Protein AF-C6C1U3-F1 (afdb_monomer_lite)

Radius of gyration: 18.79 Å; chains: 1; bounding box: 61×48×45 Å

Organism: Maridesulfovibrio salexigens (strain ATCC 14822 / DSM 2638 / NCIMB 8403 / VKM B-1763) (NCBI:txid526222)

pLDDT: mean 78.39, std 20.79, range [24.61, 97.31]

Foldseek 3Di:
DDDPDPPDDVVVVVVVVVLLVVLDDLCVLVVVVVVLVDDDDDDDDDDQDDLVVLDDVLLCVLCVVQPNVLNVLLSQLSCLLSDPDQCSLVSNLLSLLVSVVSCLVRLADWVVLQVVCVVVVNPDPQAWDDDPNDITGDSLSSQLVLCPVVPDVVCVVSSVSLSVLVVVLSVVSVCSVVDPPPRDSVSSSVSSNSSVSSSSVCVSSVD

Secondary structure (DSSP, 8-state):
---------HHHHHHHHHHHHTT--HHHHHHHHHHHHS------------GGGT--HHHHHHHHHH-THHHHHHHHHHHHHHS--TTHHHHHHHHHHHHHHHHHHHSS-HHHHHHHHHHTT---TTTEEEETTEEEE-HHHHHHHHGGGG--TTTHHHHHHHHHHHHHHHHHHHGGGTS-----HHHHHHHHHHHHHHHHHGGGGG-

Structure (mmCIF, N/CA/C/O backbone):
data_AF-C6C1U3-F1
#
_entry.id   AF-C6C1U3-F1
#
loop_
_atom_site.group_PDB
_atom_site.id
_atom_site.type_symbol
_atom_site.label_atom_id
_atom_site.label_alt_id
_atom_site.label_comp_id
_atom_site.label_asym_id
_atom_site.label_entity_id
_atom_site.label_seq_id
_atom_site.pdbx_PDB_ins_code
_atom_site.Cartn_x
_atom_site.Cartn_y
_atom_site.Cartn_z
_atom_site.occupancy
_atom_site.B_iso_or_equiv
_atom_site.auth_seq_id
_atom_site.auth_comp_id
_atom_site.auth_asym_id
_atom_site.auth_atom_id
_atom_site.pdbx_PDB_model_num
ATOM 1 N N . MET A 1 1 ? -33.588 -19.380 22.166 1.00 26.25 1 MET A N 1
ATOM 2 C CA . MET A 1 1 ? -32.851 -20.631 21.888 1.00 26.25 1 MET A CA 1
ATOM 3 C C . MET A 1 1 ? -32.090 -20.491 20.572 1.00 26.25 1 MET A C 1
ATOM 5 O O . MET A 1 1 ? -32.663 -20.007 19.609 1.00 26.25 1 MET A O 1
ATOM 9 N N . CYS A 1 2 ? -30.815 -20.895 20.593 1.00 25.39 2 CYS A N 1
ATOM 10 C CA . CYS A 1 2 ? -29.880 -21.131 19.480 1.00 25.39 2 CYS A CA 1
ATOM 11 C C . CYS A 1 2 ? -29.394 -19.942 18.626 1.00 25.39 2 CYS A C 1
ATOM 13 O O . CYS A 1 2 ? -29.831 -19.716 17.500 1.00 25.39 2 CYS A O 1
ATOM 15 N N . ALA A 1 3 ? -28.343 -19.287 19.132 1.00 24.91 3 ALA A N 1
ATOM 16 C CA . ALA A 1 3 ? -27.347 -18.609 18.312 1.00 24.91 3 ALA A CA 1
ATOM 17 C C . ALA A 1 3 ? -26.611 -19.641 17.435 1.00 24.91 3 ALA A C 1
ATOM 19 O O . ALA A 1 3 ? -25.961 -20.553 17.948 1.00 24.91 3 ALA A O 1
ATOM 20 N N . LYS A 1 4 ? -26.704 -19.505 16.107 1.00 26.12 4 LYS A N 1
ATOM 21 C CA . LYS A 1 4 ? -25.844 -20.235 15.168 1.00 26.12 4 LYS A CA 1
ATOM 22 C C . LYS A 1 4 ? -24.425 -19.676 15.277 1.00 26.12 4 LYS A C 1
ATOM 24 O O . LYS A 1 4 ? -24.110 -18.629 14.719 1.00 26.12 4 LYS A O 1
ATOM 29 N N . MET A 1 5 ? -23.579 -20.387 16.017 1.00 24.61 5 MET A N 1
ATOM 30 C CA . MET A 1 5 ? -22.127 -20.255 15.964 1.00 24.61 5 MET A CA 1
ATOM 31 C C . MET A 1 5 ? -21.685 -20.535 14.524 1.00 24.61 5 MET A C 1
ATOM 33 O O . MET A 1 5 ? -21.744 -21.671 14.061 1.00 24.61 5 MET A O 1
ATOM 37 N N . ILE A 1 6 ? -21.281 -19.493 13.796 1.00 30.70 6 ILE A N 1
ATOM 38 C CA . ILE A 1 6 ? -20.593 -19.649 12.514 1.00 30.70 6 ILE A CA 1
ATOM 39 C C . ILE A 1 6 ? -19.212 -20.214 12.848 1.00 30.70 6 ILE A C 1
ATOM 41 O O . ILE A 1 6 ? -18.295 -19.490 13.240 1.00 30.70 6 ILE A O 1
ATOM 45 N N . THR A 1 7 ? -19.079 -21.533 12.762 1.00 28.84 7 THR A N 1
ATOM 46 C CA . THR A 1 7 ? -17.791 -22.216 12.814 1.00 28.84 7 THR A CA 1
ATOM 47 C C . THR A 1 7 ? -16.985 -21.791 11.594 1.00 28.84 7 THR A C 1
ATOM 49 O O . THR A 1 7 ? -17.290 -22.181 10.469 1.00 28.84 7 THR A O 1
ATOM 52 N N . PHE A 1 8 ? -15.971 -20.955 11.816 1.00 33.88 8 PHE A N 1
ATOM 53 C CA . PHE A 1 8 ? -14.947 -20.658 10.819 1.00 33.88 8 PHE A CA 1
ATOM 54 C C . PHE A 1 8 ? -14.260 -21.967 10.407 1.00 33.88 8 PHE A C 1
ATOM 56 O O . PHE A 1 8 ? -13.597 -22.600 11.229 1.00 33.88 8 PHE A O 1
ATOM 63 N N . ASP A 1 9 ? -14.444 -22.343 9.142 1.00 42.06 9 ASP A N 1
ATOM 64 C CA . ASP A 1 9 ? -13.846 -23.497 8.469 1.00 42.06 9 ASP A CA 1
ATOM 65 C C . ASP A 1 9 ? -12.324 -23.563 8.716 1.00 42.06 9 ASP A C 1
ATOM 67 O O . ASP A 1 9 ? -11.597 -22.575 8.542 1.00 42.06 9 ASP A O 1
ATOM 71 N N . SER A 1 10 ? -11.830 -24.731 9.145 1.00 41.00 10 SER A N 1
ATOM 72 C CA . SER A 1 10 ? -10.408 -24.958 9.428 1.00 41.00 10 SER A CA 1
ATOM 73 C C . SER A 1 10 ? -9.537 -24.743 8.182 1.00 41.00 10 SER A C 1
ATOM 75 O O . SER A 1 10 ? -8.397 -24.295 8.308 1.00 41.00 10 SER A O 1
ATOM 77 N N . SER A 1 11 ? -10.103 -24.922 6.982 1.00 36.03 11 SER A N 1
ATOM 78 C CA . SER A 1 11 ? -9.454 -24.649 5.695 1.00 36.03 11 SER A CA 1
ATOM 79 C C . SER A 1 11 ? -9.116 -23.166 5.508 1.00 36.03 11 SER A C 1
ATOM 81 O O . SER A 1 11 ? -8.027 -22.819 5.043 1.00 36.03 11 SER A O 1
ATOM 83 N N . ALA A 1 12 ? -10.003 -22.259 5.933 1.00 40.44 12 ALA A N 1
ATOM 84 C CA . ALA A 1 12 ? -9.758 -20.819 5.870 1.00 40.44 12 ALA A CA 1
ATOM 85 C C . ALA A 1 12 ? -8.655 -20.393 6.850 1.00 40.44 12 ALA A C 1
ATOM 87 O O . ALA A 1 12 ? -7.804 -19.572 6.504 1.00 40.44 12 ALA A O 1
ATOM 88 N N . ARG A 1 13 ? -8.616 -20.997 8.047 1.00 38.59 13 ARG A N 1
ATOM 89 C CA . ARG A 1 13 ? -7.553 -20.757 9.038 1.00 38.59 13 ARG A CA 1
ATOM 90 C C . ARG A 1 13 ? -6.195 -21.275 8.569 1.00 38.59 13 ARG A C 1
ATOM 92 O O . ARG A 1 13 ? -5.204 -20.578 8.760 1.00 38.59 13 ARG A O 1
ATOM 99 N N . GLU A 1 14 ? -6.131 -22.440 7.931 1.00 43.91 14 GLU A N 1
ATOM 100 C CA . GLU A 1 14 ? -4.872 -22.980 7.399 1.00 43.91 14 GLU A CA 1
ATOM 101 C C . GLU A 1 14 ? -4.365 -22.191 6.182 1.00 43.91 14 GLU A C 1
ATOM 103 O O . GLU A 1 14 ? -3.174 -21.889 6.107 1.00 43.91 14 GLU A O 1
ATOM 108 N N . LYS A 1 15 ? -5.250 -21.721 5.291 1.00 45.41 15 LYS A N 1
ATOM 109 C CA . LYS A 1 15 ? -4.877 -20.794 4.200 1.00 45.41 15 LYS A CA 1
ATOM 110 C C . LYS A 1 15 ? -4.363 -19.452 4.729 1.00 45.41 15 LYS A C 1
ATOM 112 O O . LYS A 1 15 ? -3.407 -18.896 4.187 1.00 45.41 15 LYS A O 1
ATOM 117 N N . LEU A 1 16 ? -4.962 -18.953 5.812 1.00 42.41 16 LEU A N 1
ATOM 118 C CA . LEU A 1 16 ? -4.515 -17.748 6.508 1.00 42.41 16 LEU A CA 1
ATOM 119 C C . LEU A 1 16 ? -3.136 -17.965 7.148 1.00 42.41 16 LEU A C 1
ATOM 121 O O . LEU A 1 16 ? -2.244 -17.148 6.945 1.00 42.41 16 LEU A O 1
ATOM 125 N N . LYS A 1 17 ? -2.919 -19.092 7.839 1.00 41.78 17 LYS A N 1
ATOM 126 C CA . LYS A 1 17 ? -1.618 -19.467 8.422 1.00 41.78 17 LYS A CA 1
ATOM 127 C C . LYS A 1 17 ? -0.529 -19.665 7.367 1.00 41.78 17 LYS A C 1
ATOM 129 O O . LYS A 1 17 ? 0.596 -19.225 7.587 1.00 41.78 17 LYS A O 1
ATOM 134 N N . ALA A 1 18 ? -0.846 -20.283 6.229 1.00 47.50 18 ALA A N 1
ATOM 135 C CA . ALA A 1 18 ? 0.081 -20.443 5.110 1.00 47.50 18 ALA A CA 1
ATOM 136 C C . ALA A 1 18 ? 0.464 -19.081 4.507 1.00 47.50 18 ALA A C 1
ATOM 138 O O . ALA A 1 18 ? 1.646 -18.790 4.354 1.00 47.50 18 ALA A O 1
ATOM 139 N N . GLY A 1 19 ? -0.515 -18.196 4.284 1.00 44.56 19 GLY A N 1
ATOM 140 C CA . GLY A 1 19 ? -0.259 -16.825 3.830 1.00 44.56 19 GLY A CA 1
ATOM 141 C C . GLY A 1 19 ? 0.503 -15.963 4.844 1.00 44.56 19 GLY A C 1
ATOM 142 O O . GLY A 1 19 ? 1.235 -15.063 4.447 1.00 44.56 19 GLY A O 1
ATOM 143 N N . VAL A 1 20 ? 0.357 -16.239 6.145 1.00 41.28 20 VAL A N 1
ATOM 144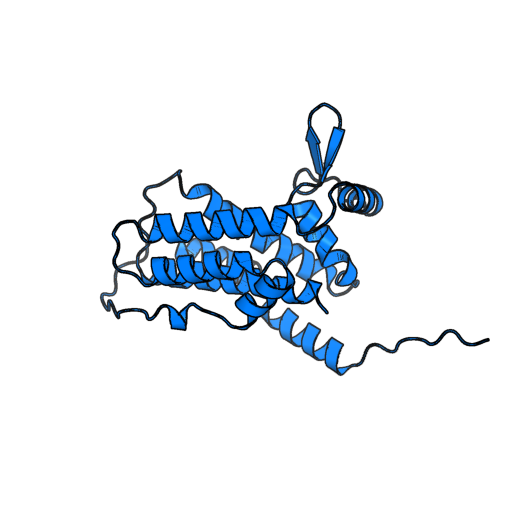 C CA . VAL A 1 20 ? 1.103 -15.590 7.239 1.00 41.28 20 VAL A CA 1
ATOM 145 C C . VAL A 1 20 ? 2.545 -16.092 7.322 1.00 41.28 20 VAL A C 1
ATOM 147 O O . VAL A 1 20 ? 3.428 -15.315 7.676 1.00 41.28 20 VAL A O 1
ATOM 150 N N . ARG A 1 21 ? 2.812 -17.353 6.960 1.00 41.22 21 ARG A N 1
ATOM 151 C CA . ARG A 1 21 ? 4.168 -17.923 6.944 1.00 41.22 21 ARG A CA 1
ATOM 152 C C . ARG A 1 21 ? 5.078 -17.209 5.929 1.00 41.22 21 ARG A C 1
ATOM 154 O O . ARG A 1 21 ? 6.246 -16.991 6.231 1.00 41.22 21 ARG A O 1
ATOM 161 N N . ASP A 1 22 ? 4.513 -16.724 4.822 1.00 48.66 22 ASP A N 1
ATOM 162 C CA . ASP A 1 22 ? 5.201 -15.876 3.829 1.00 48.66 22 ASP A CA 1
ATOM 163 C C . ASP A 1 22 ? 5.430 -14.422 4.289 1.00 48.66 22 ASP A C 1
ATOM 165 O O . ASP A 1 22 ? 6.277 -13.714 3.747 1.00 48.66 22 ASP A O 1
ATOM 169 N N . LEU A 1 23 ? 4.698 -13.952 5.305 1.00 45.12 23 LEU A N 1
ATOM 170 C CA . LEU A 1 23 ? 4.742 -12.564 5.794 1.00 45.12 23 LEU A CA 1
ATOM 171 C C . LEU A 1 23 ? 5.818 -12.317 6.869 1.00 45.12 23 LEU A C 1
ATOM 173 O O . LEU A 1 23 ? 5.927 -11.205 7.395 1.00 45.12 23 LEU A O 1
ATOM 177 N N . ILE A 1 24 ? 6.625 -13.324 7.214 1.00 43.34 24 ILE A N 1
ATOM 178 C CA . ILE A 1 24 ? 7.566 -13.255 8.336 1.00 43.34 24 ILE A CA 1
ATOM 179 C C . ILE A 1 24 ? 9.014 -13.310 7.839 1.00 43.34 24 ILE A C 1
ATOM 181 O O . ILE A 1 24 ? 9.588 -14.369 7.617 1.00 43.34 24 ILE A O 1
ATOM 185 N N . THR A 1 25 ? 9.654 -12.142 7.761 1.00 45.78 25 THR A N 1
ATOM 186 C CA . THR A 1 25 ? 10.826 -11.829 8.605 1.00 45.78 25 THR A CA 1
ATOM 187 C C . THR A 1 25 ? 11.179 -10.344 8.476 1.00 45.78 25 THR A C 1
ATOM 189 O O . THR A 1 25 ? 11.594 -9.863 7.423 1.00 45.78 25 THR A O 1
ATOM 192 N N . LYS A 1 26 ? 10.999 -9.615 9.586 1.00 40.50 26 LYS A N 1
ATOM 193 C CA . LYS A 1 26 ? 11.323 -8.186 9.758 1.00 40.50 26 LYS A CA 1
ATOM 194 C C . LYS A 1 26 ? 12.740 -7.840 9.296 1.00 40.50 26 LYS A C 1
ATOM 196 O O . LYS A 1 26 ? 12.924 -6.807 8.659 1.00 40.50 26 LYS A O 1
ATOM 201 N N . ASP A 1 27 ? 13.691 -8.724 9.586 1.00 45.25 27 ASP A N 1
ATOM 202 C CA . ASP A 1 27 ? 15.102 -8.485 9.302 1.00 45.25 27 ASP A CA 1
ATOM 203 C C . ASP A 1 27 ? 15.399 -8.722 7.828 1.00 45.25 27 ASP A C 1
ATOM 205 O O . ASP A 1 27 ? 15.871 -7.817 7.160 1.00 45.25 27 ASP A O 1
ATOM 209 N N . ARG A 1 28 ? 14.957 -9.843 7.245 1.00 50.53 28 ARG A N 1
ATOM 210 C CA . ARG A 1 28 ? 15.201 -10.149 5.826 1.00 50.53 28 ARG A CA 1
ATOM 211 C C . ARG A 1 28 ? 14.643 -9.111 4.863 1.00 50.53 28 ARG A C 1
ATOM 213 O O . ARG A 1 28 ? 15.262 -8.872 3.835 1.00 50.53 28 ARG A O 1
ATOM 220 N N . LEU A 1 29 ? 13.503 -8.491 5.167 1.00 51.06 29 LEU A N 1
ATOM 221 C CA . LEU A 1 29 ? 12.896 -7.517 4.261 1.00 51.06 29 LEU A CA 1
ATOM 222 C C . LEU A 1 29 ? 13.501 -6.116 4.401 1.00 51.06 29 LEU A C 1
ATOM 224 O O . LEU A 1 29 ? 13.689 -5.436 3.396 1.00 51.06 29 LEU A O 1
ATOM 228 N N . ALA A 1 30 ? 13.834 -5.685 5.620 1.00 46.69 30 ALA A N 1
ATOM 229 C CA . ALA A 1 30 ? 14.567 -4.440 5.834 1.00 46.69 30 ALA A CA 1
ATOM 230 C C . ALA A 1 30 ? 16.001 -4.545 5.284 1.00 46.69 30 ALA A C 1
ATOM 232 O O . ALA A 1 30 ? 16.454 -3.608 4.625 1.00 46.69 30 ALA A O 1
ATOM 233 N N . GLU A 1 31 ? 16.663 -5.697 5.462 1.00 48.84 31 GLU A N 1
ATOM 234 C CA . GLU A 1 31 ? 17.929 -6.045 4.804 1.00 48.84 31 GLU A CA 1
ATOM 235 C C . GLU A 1 31 ? 17.756 -6.113 3.288 1.00 48.84 31 GLU A C 1
ATOM 237 O O . GLU A 1 31 ? 18.586 -5.571 2.578 1.00 48.84 31 GLU A O 1
ATOM 242 N N . ALA A 1 32 ? 16.681 -6.711 2.760 1.00 54.81 32 ALA A N 1
ATOM 243 C CA . ALA A 1 32 ? 16.439 -6.778 1.318 1.00 54.81 32 ALA A CA 1
ATOM 244 C C . ALA A 1 32 ? 16.199 -5.389 0.725 1.00 54.81 32 ALA A C 1
ATOM 246 O O . ALA A 1 32 ? 16.750 -5.073 -0.321 1.00 54.81 32 ALA A O 1
ATOM 247 N N . ILE A 1 33 ? 15.437 -4.523 1.399 1.00 54.38 33 ILE A N 1
ATOM 248 C CA . ILE A 1 33 ? 15.238 -3.131 0.983 1.00 54.38 33 ILE A CA 1
ATOM 249 C C . ILE A 1 33 ? 16.566 -2.363 1.068 1.00 54.38 33 ILE A C 1
ATOM 251 O O . ILE A 1 33 ? 16.914 -1.662 0.122 1.00 54.38 33 ILE A O 1
ATOM 255 N N . LYS A 1 34 ? 17.356 -2.522 2.139 1.00 56.88 34 LYS A N 1
ATOM 256 C CA . LYS A 1 34 ? 18.692 -1.907 2.262 1.00 56.88 34 LYS A CA 1
ATOM 257 C C . LYS A 1 34 ? 19.687 -2.433 1.224 1.00 56.88 34 LYS A C 1
ATOM 259 O O . LYS A 1 34 ? 20.392 -1.634 0.624 1.00 56.88 34 LYS A O 1
ATOM 264 N N . SER A 1 35 ? 19.716 -3.738 0.980 1.00 59.03 35 SER A N 1
ATOM 265 C CA . SER A 1 35 ? 20.565 -4.432 0.004 1.00 59.03 35 SER A CA 1
ATOM 266 C C . SER A 1 35 ? 20.199 -4.030 -1.423 1.00 59.03 35 SER A C 1
ATOM 268 O O . SER A 1 35 ? 21.078 -3.694 -2.211 1.00 59.03 35 SER A O 1
ATOM 270 N N . LEU A 1 36 ? 18.899 -3.937 -1.727 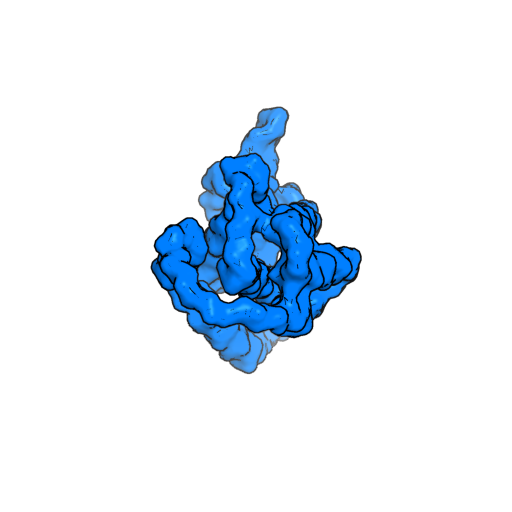1.00 57.62 36 LEU A N 1
ATOM 271 C CA . LEU A 1 36 ? 18.404 -3.366 -2.977 1.00 57.62 36 LEU A CA 1
ATOM 272 C C . LEU A 1 36 ? 18.865 -1.922 -3.135 1.00 57.62 36 LEU A C 1
ATOM 274 O O . LEU A 1 36 ? 19.217 -1.528 -4.239 1.00 57.62 36 LEU A O 1
ATOM 278 N N . LEU A 1 37 ? 18.862 -1.123 -2.065 1.00 53.56 37 LEU A N 1
ATOM 279 C CA . LEU A 1 37 ? 19.240 0.291 -2.090 1.00 53.56 37 LEU A CA 1
ATOM 280 C C . LEU A 1 37 ? 20.759 0.540 -2.044 1.00 53.56 37 LEU A C 1
ATOM 282 O O . LEU A 1 37 ? 21.180 1.600 -2.505 1.00 53.56 37 LEU A O 1
ATOM 286 N N . GLY A 1 38 ? 21.559 -0.423 -1.584 1.00 49.28 38 GLY A N 1
ATOM 287 C CA . GLY A 1 38 ? 23.021 -0.389 -1.592 1.00 49.28 38 GLY A CA 1
ATOM 288 C C . GLY A 1 38 ? 23.617 -0.415 -3.005 1.00 49.28 38 GLY A C 1
ATOM 289 O O . GLY A 1 38 ? 22.968 -0.828 -3.969 1.00 49.28 38 GLY A O 1
ATOM 290 N N . LYS A 1 39 ? 24.861 0.060 -3.144 1.00 43.22 39 LYS A N 1
ATOM 291 C CA . LYS A 1 39 ? 25.635 -0.068 -4.387 1.00 43.22 39 LYS A CA 1
ATOM 292 C C . LYS A 1 39 ? 26.042 -1.538 -4.541 1.00 43.22 39 LYS A C 1
ATOM 294 O O . LYS A 1 39 ? 26.821 -2.028 -3.736 1.00 43.22 39 LYS A O 1
ATOM 299 N N . THR A 1 40 ? 25.501 -2.237 -5.534 1.00 45.91 40 THR A N 1
ATOM 300 C CA . THR A 1 40 ? 25.943 -3.586 -5.924 1.00 45.91 40 THR A CA 1
ATOM 301 C C . THR A 1 40 ? 26.580 -3.527 -7.306 1.00 45.91 40 THR A C 1
ATOM 303 O O . THR A 1 40 ? 26.065 -2.850 -8.199 1.00 45.91 40 THR A O 1
ATOM 306 N N . GLU A 1 41 ? 27.721 -4.201 -7.447 1.00 44.44 41 GLU A N 1
ATOM 307 C CA . GLU A 1 41 ? 28.515 -4.274 -8.671 1.00 44.44 41 GLU A CA 1
ATOM 308 C C . GLU A 1 41 ? 27.754 -4.934 -9.826 1.00 44.44 41 GLU A C 1
ATOM 310 O O . GLU A 1 41 ? 26.922 -5.826 -9.652 1.00 44.44 41 GLU A O 1
ATOM 315 N N . HIS A 1 42 ? 28.035 -4.442 -11.031 1.00 40.34 42 HIS A N 1
ATOM 316 C CA . HIS A 1 42 ? 27.351 -4.799 -12.263 1.00 40.34 42 HIS A CA 1
ATOM 317 C C . HIS A 1 42 ? 27.765 -6.180 -12.780 1.00 40.34 42 HIS A C 1
ATOM 319 O O . HIS A 1 42 ? 28.847 -6.332 -13.339 1.00 40.34 42 HIS A O 1
ATOM 325 N N . THR A 1 43 ? 26.857 -7.154 -12.747 1.00 40.28 43 THR A N 1
ATOM 326 C CA . THR A 1 43 ? 26.922 -8.324 -13.639 1.00 40.28 43 THR A CA 1
ATOM 327 C C . THR A 1 43 ? 26.016 -8.071 -14.847 1.00 40.28 43 THR A C 1
ATOM 329 O O . THR A 1 43 ? 24.796 -7.952 -14.734 1.00 40.28 43 THR A O 1
ATOM 332 N N . LYS A 1 44 ? 26.629 -7.891 -16.023 1.00 49.28 44 LYS A N 1
ATOM 333 C CA . LYS A 1 44 ? 25.951 -7.619 -17.297 1.00 49.28 44 LYS A CA 1
ATOM 334 C C . LYS A 1 44 ? 25.267 -8.886 -17.827 1.00 49.28 44 LYS A C 1
ATOM 336 O O . LYS A 1 44 ? 25.903 -9.680 -18.503 1.00 49.28 44 LYS A O 1
ATOM 341 N N . GLN A 1 45 ? 23.956 -9.008 -17.630 1.00 43.06 45 GLN A N 1
ATOM 342 C CA . GLN A 1 45 ? 23.098 -9.782 -18.537 1.00 43.06 45 GLN A CA 1
ATOM 343 C C . GLN A 1 45 ? 21.738 -9.082 -18.670 1.00 43.06 45 GLN A C 1
ATOM 345 O O . GLN A 1 45 ? 20.788 -9.342 -17.937 1.00 43.06 45 GLN A O 1
ATOM 350 N N . THR A 1 46 ? 21.638 -8.117 -19.586 1.00 55.53 46 THR A N 1
ATOM 351 C CA . THR A 1 46 ? 20.437 -7.282 -19.743 1.00 55.53 46 THR A CA 1
ATOM 352 C C . THR A 1 46 ? 19.374 -8.002 -20.576 1.00 55.53 46 THR A C 1
ATOM 354 O O . THR A 1 46 ? 19.122 -7.650 -21.727 1.00 55.53 46 THR A O 1
ATOM 357 N N . ARG A 1 47 ? 18.723 -9.029 -20.017 1.00 69.38 47 ARG A N 1
ATOM 358 C CA . ARG A 1 47 ? 17.561 -9.642 -20.678 1.00 69.38 47 ARG A CA 1
ATOM 359 C C . ARG A 1 47 ? 16.417 -8.620 -20.764 1.00 69.38 47 ARG A C 1
ATOM 361 O O . ARG A 1 47 ? 16.155 -7.847 -19.834 1.00 69.38 47 ARG A O 1
ATOM 368 N N . ARG A 1 48 ? 15.715 -8.585 -21.901 1.00 71.69 48 ARG A N 1
ATOM 369 C CA . ARG A 1 48 ? 14.452 -7.846 -22.020 1.00 71.69 48 ARG A CA 1
ATOM 370 C C . ARG A 1 48 ? 13.427 -8.520 -21.102 1.00 71.69 48 ARG A C 1
ATOM 372 O O . ARG A 1 48 ? 13.118 -9.686 -21.302 1.00 71.69 48 ARG A O 1
ATOM 379 N N . ILE A 1 49 ? 12.967 -7.796 -20.085 1.00 78.88 49 ILE A N 1
ATOM 380 C CA . ILE A 1 49 ? 11.893 -8.240 -19.192 1.00 78.88 49 ILE A CA 1
ATOM 381 C C . ILE A 1 49 ? 10.581 -8.056 -19.950 1.00 78.88 49 ILE A C 1
ATOM 383 O O . ILE A 1 49 ? 10.355 -6.969 -20.489 1.00 78.88 49 ILE A O 1
ATOM 387 N N . ASP A 1 50 ? 9.746 -9.088 -19.998 1.00 86.00 50 ASP A N 1
ATOM 388 C CA . ASP A 1 50 ? 8.348 -8.933 -20.400 1.00 86.00 50 ASP A CA 1
ATOM 389 C C . ASP A 1 50 ? 7.561 -8.351 -19.214 1.00 86.00 50 ASP A C 1
ATOM 391 O O . ASP A 1 50 ? 7.707 -8.812 -18.082 1.00 86.00 50 ASP A O 1
ATOM 395 N N . TYR A 1 51 ? 6.728 -7.330 -19.441 1.00 88.69 51 TYR A N 1
ATOM 396 C CA . TYR A 1 51 ? 5.906 -6.745 -18.376 1.00 88.69 51 TYR A CA 1
ATOM 397 C C . TYR A 1 51 ? 4.968 -7.782 -17.744 1.00 88.69 51 TYR A C 1
ATOM 399 O O . TYR A 1 51 ? 4.634 -7.654 -16.569 1.00 88.69 51 TYR A O 1
ATOM 407 N N . ARG A 1 52 ? 4.602 -8.839 -18.481 1.00 90.44 52 ARG A N 1
ATOM 408 C CA . ARG A 1 52 ? 3.825 -9.975 -17.965 1.00 90.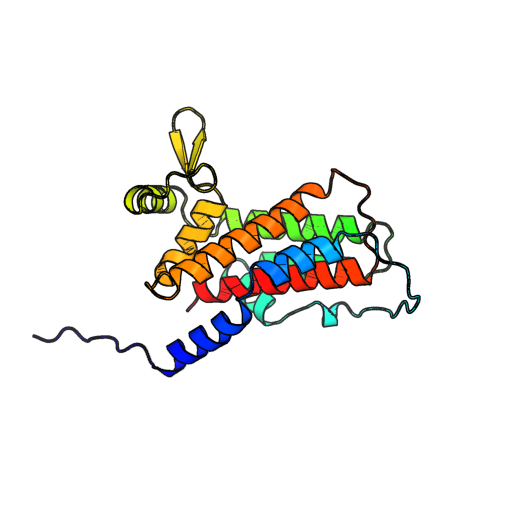44 52 ARG A CA 1
ATOM 409 C C . ARG A 1 52 ? 4.538 -10.720 -16.836 1.00 90.44 52 ARG A C 1
ATOM 411 O O . ARG A 1 52 ? 3.868 -11.286 -15.989 1.00 90.44 5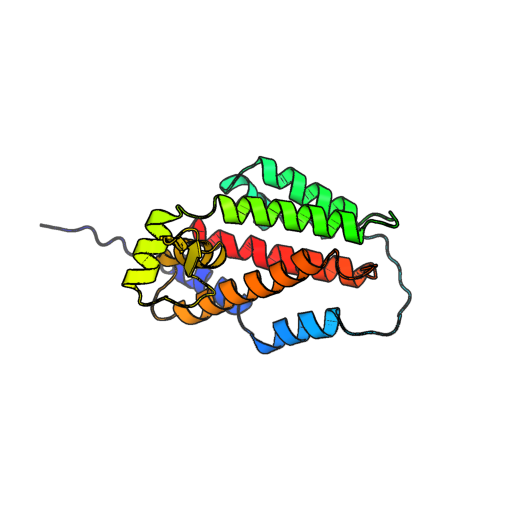2 ARG A O 1
ATOM 418 N N . GLU A 1 53 ? 5.871 -10.665 -16.762 1.00 90.19 53 GLU A N 1
ATOM 419 C CA . GLU A 1 53 ? 6.634 -11.213 -15.627 1.00 90.19 53 GLU A CA 1
ATOM 420 C C . GLU A 1 53 ? 6.487 -10.381 -14.342 1.00 90.19 53 GLU A C 1
ATOM 422 O O . GLU A 1 53 ? 6.892 -10.822 -13.267 1.00 90.19 53 GLU A O 1
ATOM 427 N N . LEU A 1 54 ? 6.003 -9.142 -14.455 1.00 92.31 54 LEU A N 1
ATOM 428 C CA . LEU A 1 54 ? 5.774 -8.246 -13.322 1.00 92.31 54 LEU A CA 1
ATOM 429 C C . LEU A 1 54 ? 4.318 -8.266 -12.864 1.00 92.31 54 LEU A C 1
ATOM 431 O O . LEU A 1 54 ? 4.048 -7.942 -11.711 1.00 92.31 54 LEU A O 1
ATOM 435 N N . VAL A 1 55 ? 3.392 -8.597 -13.759 1.00 95.75 55 VAL A N 1
ATOM 436 C CA . VAL A 1 55 ? 1.957 -8.595 -13.485 1.00 95.75 55 VAL A CA 1
ATOM 437 C C . VAL A 1 55 ? 1.581 -9.829 -12.669 1.00 95.75 55 VAL A C 1
ATOM 439 O O . VAL A 1 55 ? 1.959 -10.945 -13.003 1.00 95.75 55 VAL A O 1
ATOM 442 N N . ASP A 1 56 ? 0.825 -9.609 -11.599 1.00 95.44 56 ASP A N 1
ATOM 443 C CA . ASP A 1 56 ? 0.318 -10.651 -10.711 1.00 95.44 56 ASP A CA 1
ATOM 444 C C . ASP A 1 56 ? -1.219 -10.614 -10.670 1.00 95.44 56 ASP A C 1
ATOM 446 O O . ASP A 1 56 ? -1.824 -9.575 -10.382 1.00 95.44 56 ASP A O 1
ATOM 450 N N . ASP A 1 57 ? -1.862 -11.752 -10.944 1.00 94.25 57 ASP A N 1
ATOM 451 C CA . ASP A 1 57 ? -3.328 -11.857 -10.990 1.00 94.25 57 ASP A CA 1
ATOM 452 C C . ASP A 1 57 ? -3.976 -11.605 -9.621 1.00 94.25 57 ASP A C 1
ATOM 454 O O . ASP A 1 57 ? -5.089 -11.083 -9.529 1.00 94.25 57 ASP A O 1
ATOM 458 N N . GLY A 1 58 ? -3.278 -11.929 -8.529 1.00 93.69 58 GLY A N 1
ATOM 459 C CA . GLY A 1 58 ? -3.713 -11.598 -7.174 1.00 93.69 58 GLY A CA 1
ATOM 460 C C . GLY A 1 58 ? -3.815 -10.086 -6.972 1.00 93.69 58 GLY A C 1
ATOM 461 O O . GLY A 1 58 ? -4.818 -9.598 -6.444 1.00 93.69 58 GLY A O 1
ATOM 462 N N . CYS A 1 59 ? -2.828 -9.340 -7.472 1.00 95.88 59 CYS A N 1
ATOM 463 C CA . CYS A 1 59 ? -2.817 -7.882 -7.431 1.00 95.88 59 CYS A CA 1
ATOM 464 C C . CYS A 1 59 ? -3.965 -7.301 -8.258 1.00 95.88 59 CYS A C 1
ATOM 466 O O . CYS A 1 59 ? -4.684 -6.429 -7.768 1.00 95.88 59 CYS A O 1
ATOM 468 N N . ILE A 1 60 ? -4.192 -7.819 -9.470 1.00 96.75 60 ILE A N 1
ATOM 469 C CA . ILE A 1 60 ? -5.327 -7.415 -10.315 1.00 96.75 60 ILE A CA 1
ATOM 470 C C . ILE A 1 60 ? -6.654 -7.655 -9.588 1.00 96.75 60 ILE A C 1
ATOM 472 O O . ILE A 1 60 ? -7.500 -6.760 -9.541 1.00 96.75 60 ILE A O 1
ATOM 476 N N . ASN A 1 61 ? -6.828 -8.824 -8.969 1.00 95.94 61 ASN A N 1
ATOM 477 C CA . ASN A 1 61 ? -8.040 -9.165 -8.225 1.00 95.94 61 ASN A CA 1
ATOM 478 C C . ASN A 1 61 ? -8.276 -8.226 -7.033 1.00 95.94 61 ASN A C 1
ATOM 480 O O . ASN A 1 61 ? -9.397 -7.760 -6.823 1.00 95.94 61 ASN A O 1
ATOM 484 N N . VAL A 1 62 ? -7.228 -7.918 -6.262 1.00 94.56 62 VAL A N 1
ATOM 485 C CA . VAL A 1 62 ? -7.293 -6.955 -5.150 1.00 94.56 62 VAL A CA 1
ATOM 486 C C . VAL A 1 62 ? -7.705 -5.574 -5.655 1.00 94.56 62 VAL A C 1
ATOM 488 O O . VAL A 1 62 ? -8.641 -4.982 -5.119 1.00 94.56 62 VAL A O 1
ATOM 491 N N . LEU A 1 63 ? -7.041 -5.067 -6.696 1.00 96.06 63 LEU A N 1
ATOM 492 C CA . LEU A 1 63 ? -7.328 -3.746 -7.251 1.00 96.06 63 LEU A CA 1
ATOM 493 C C . LEU A 1 63 ? -8.742 -3.671 -7.817 1.00 96.06 63 LEU A C 1
ATOM 495 O O . LEU A 1 63 ? -9.448 -2.715 -7.524 1.00 96.06 63 LEU A O 1
ATOM 499 N N . THR A 1 64 ? -9.191 -4.703 -8.530 1.00 95.44 64 THR A N 1
ATOM 500 C CA . THR A 1 64 ? -10.554 -4.785 -9.076 1.00 95.44 64 THR A CA 1
ATOM 501 C C . THR A 1 64 ? -11.606 -4.696 -7.972 1.00 95.44 64 THR A C 1
ATOM 503 O O . THR A 1 64 ? -12.582 -3.965 -8.115 1.00 95.44 64 THR A O 1
ATOM 506 N N . LYS A 1 65 ? -11.388 -5.373 -6.836 1.00 93.31 65 LYS A N 1
ATOM 507 C CA . LYS A 1 65 ? -12.285 -5.287 -5.671 1.00 93.31 65 LYS A CA 1
ATOM 508 C C . LYS A 1 65 ? -12.259 -3.920 -4.979 1.00 93.31 65 LYS A C 1
ATOM 510 O O . LYS A 1 65 ? -13.252 -3.545 -4.365 1.00 93.31 65 LYS A O 1
ATOM 515 N N . MET A 1 66 ? -11.138 -3.194 -5.030 1.00 91.38 66 MET A N 1
ATOM 516 C CA . MET A 1 66 ? -11.008 -1.865 -4.412 1.00 91.38 66 MET A CA 1
ATOM 517 C C . MET A 1 66 ? -11.544 -0.741 -5.301 1.00 91.38 66 MET A C 1
ATOM 519 O O . MET A 1 66 ? -12.343 0.079 -4.856 1.00 91.38 66 MET A O 1
ATOM 523 N N . ASN A 1 67 ? -11.026 -0.660 -6.523 1.00 92.69 67 ASN A N 1
ATOM 524 C CA . ASN A 1 67 ? -11.407 0.270 -7.574 1.00 92.69 67 ASN A CA 1
ATOM 525 C C . ASN A 1 67 ? -10.809 -0.235 -8.909 1.00 92.69 67 ASN A C 1
ATOM 527 O O . ASN A 1 67 ? -9.588 -0.148 -9.076 1.00 92.69 67 ASN A O 1
ATOM 531 N N . PRO A 1 68 ? -11.627 -0.708 -9.869 1.00 93.25 68 PRO A N 1
ATOM 532 C CA . PRO A 1 68 ? -11.155 -1.222 -11.159 1.00 93.25 68 PRO A CA 1
ATOM 533 C C . PRO A 1 68 ? -10.253 -0.261 -11.946 1.00 93.25 68 PRO A C 1
ATOM 535 O O . PRO A 1 68 ? -9.347 -0.705 -12.648 1.00 93.25 68 PRO A O 1
ATOM 538 N N . GLU A 1 69 ? -10.427 1.054 -11.788 1.00 92.25 69 GLU A N 1
ATOM 539 C CA . GLU A 1 69 ? -9.589 2.062 -12.458 1.00 92.25 69 GLU A CA 1
ATOM 540 C C . GLU A 1 69 ? -8.105 1.967 -12.058 1.00 92.25 69 GLU A C 1
ATOM 542 O O . GLU A 1 69 ? -7.217 2.322 -12.835 1.00 92.25 69 GLU A O 1
ATOM 547 N N . LEU A 1 70 ? -7.808 1.439 -10.864 1.00 95.06 70 LEU A N 1
ATOM 548 C CA . LEU A 1 70 ? -6.436 1.264 -10.381 1.00 95.06 70 LEU A CA 1
ATOM 549 C C . LEU A 1 70 ? -5.671 0.182 -11.147 1.00 95.06 70 LEU A C 1
ATOM 551 O O . LEU A 1 70 ? -4.440 0.207 -11.168 1.00 95.06 70 LEU A O 1
ATOM 555 N N . VAL A 1 71 ? -6.372 -0.752 -11.798 1.00 96.44 71 VAL A N 1
ATOM 556 C CA . VAL A 1 71 ? -5.741 -1.810 -12.599 1.00 96.44 71 VAL A CA 1
ATOM 557 C C . VAL A 1 71 ? -4.928 -1.195 -13.738 1.00 96.44 71 VAL A C 1
ATOM 559 O O . VAL A 1 71 ? -3.806 -1.625 -13.990 1.00 96.44 71 VAL A O 1
ATOM 562 N N . GLN A 1 72 ? -5.427 -0.130 -14.372 1.00 93.00 72 GLN A N 1
ATOM 563 C CA . GLN A 1 72 ? -4.696 0.546 -15.448 1.00 93.00 72 GLN A CA 1
ATOM 564 C C . GLN A 1 72 ? -3.416 1.221 -14.943 1.00 93.00 72 GLN A C 1
ATOM 566 O O . GLN A 1 72 ? -2.377 1.143 -15.595 1.00 93.00 72 GLN A O 1
ATOM 571 N N . GLN A 1 73 ? -3.446 1.814 -13.745 1.00 93.69 73 GLN A N 1
ATOM 572 C CA . GLN A 1 73 ? -2.250 2.397 -13.126 1.00 93.69 73 GLN A CA 1
ATOM 573 C C . GLN A 1 73 ? -1.196 1.329 -12.805 1.00 93.69 73 GLN A C 1
ATOM 575 O O . GLN A 1 73 ? -0.001 1.553 -13.003 1.00 93.69 73 GLN A O 1
ATOM 580 N N . TYR A 1 74 ? -1.636 0.154 -12.353 1.00 97.31 74 TYR A N 1
ATOM 581 C CA . TYR A 1 74 ? -0.767 -0.989 -12.094 1.00 97.31 74 TYR A CA 1
ATOM 582 C C . TYR A 1 74 ? -0.119 -1.538 -13.373 1.00 97.31 74 TYR A C 1
ATOM 584 O O . TYR A 1 74 ? 1.102 -1.702 -13.429 1.00 97.31 74 TYR A O 1
ATOM 592 N N . LEU A 1 75 ? -0.916 -1.761 -14.422 1.00 95.75 75 LEU A N 1
ATOM 593 C CA . LEU A 1 75 ? -0.426 -2.249 -15.713 1.00 95.75 75 LEU A CA 1
ATOM 594 C C . LEU A 1 75 ? 0.525 -1.245 -16.376 1.00 95.75 75 LEU A C 1
ATOM 596 O O . LEU A 1 75 ? 1.590 -1.637 -16.852 1.00 95.75 75 LEU A O 1
ATOM 600 N N . GLY A 1 76 ? 0.199 0.050 -16.339 1.00 93.75 76 GLY A N 1
ATOM 601 C CA . GLY A 1 76 ? 1.075 1.111 -16.838 1.00 93.75 76 GLY A CA 1
ATOM 602 C C . GLY A 1 76 ? 2.407 1.173 -16.084 1.00 93.75 76 GLY A C 1
ATOM 603 O O . GLY A 1 76 ? 3.466 1.323 -16.697 1.00 93.75 76 GLY A O 1
ATOM 604 N N . ALA A 1 77 ? 2.390 0.968 -14.762 1.00 95.06 77 ALA A N 1
ATOM 605 C CA . ALA A 1 77 ? 3.612 0.874 -13.970 1.00 95.06 77 ALA A CA 1
ATOM 606 C C . ALA A 1 77 ? 4.466 -0.350 -14.356 1.00 95.06 77 ALA A C 1
ATOM 608 O O . ALA A 1 77 ? 5.687 -0.228 -14.458 1.00 95.06 77 ALA A O 1
ATOM 609 N N . ALA A 1 78 ? 3.846 -1.509 -14.610 1.00 96.12 78 ALA A N 1
ATOM 610 C CA . ALA A 1 78 ? 4.548 -2.715 -15.060 1.00 96.12 78 ALA A CA 1
ATOM 611 C C . ALA A 1 78 ? 5.187 -2.514 -16.445 1.00 96.12 78 ALA A C 1
ATOM 613 O O . ALA A 1 78 ? 6.356 -2.845 -16.657 1.00 96.12 78 ALA A O 1
ATOM 614 N N . GLN A 1 79 ? 4.446 -1.917 -17.381 1.00 94.50 79 GLN A N 1
ATOM 615 C CA . GLN A 1 79 ? 4.941 -1.585 -18.718 1.00 94.50 79 GLN A CA 1
ATOM 616 C C . GLN A 1 79 ? 6.114 -0.602 -18.660 1.00 94.50 79 GLN A C 1
ATOM 618 O O . GLN A 1 79 ? 7.135 -0.823 -19.316 1.00 94.50 79 GLN A O 1
ATOM 623 N N . ALA A 1 80 ? 6.009 0.445 -17.834 1.00 92.62 80 ALA A N 1
ATOM 624 C CA . ALA A 1 80 ? 7.100 1.387 -17.614 1.00 92.62 80 ALA A CA 1
ATOM 625 C C . ALA A 1 80 ? 8.346 0.672 -17.072 1.00 92.62 80 ALA A C 1
ATOM 627 O O . ALA A 1 80 ? 9.428 0.838 -17.631 1.00 92.62 80 ALA A O 1
ATOM 628 N N . ALA A 1 81 ? 8.193 -0.174 -16.050 1.00 91.50 81 ALA A N 1
ATOM 629 C CA . ALA A 1 81 ? 9.298 -0.892 -15.416 1.00 91.50 81 ALA A CA 1
ATOM 630 C C . ALA A 1 81 ? 10.025 -1.856 -16.369 1.00 91.50 81 ALA A C 1
ATOM 632 O O . ALA A 1 81 ? 11.254 -1.976 -16.323 1.00 91.50 81 ALA A O 1
ATOM 633 N N . ALA A 1 82 ? 9.277 -2.531 -17.245 1.00 90.81 82 ALA A N 1
ATOM 634 C CA . ALA A 1 82 ? 9.814 -3.457 -18.240 1.00 90.81 82 ALA A CA 1
ATOM 635 C C . ALA A 1 82 ? 10.445 -2.748 -19.457 1.00 90.81 82 ALA A C 1
ATOM 637 O O . ALA A 1 82 ? 11.325 -3.312 -20.124 1.00 90.81 82 ALA A O 1
ATOM 638 N N . GLY A 1 83 ? 10.016 -1.512 -19.727 1.00 87.38 83 GLY A N 1
ATOM 639 C CA . GLY A 1 83 ? 10.427 -0.701 -20.865 1.00 87.38 83 GLY A CA 1
ATOM 640 C C . GLY A 1 83 ? 11.897 -0.266 -20.864 1.00 87.38 83 GLY A C 1
ATOM 641 O O . GLY A 1 83 ? 12.654 -0.427 -19.902 1.00 87.38 83 GLY A O 1
ATOM 642 N N . ASN A 1 84 ? 12.303 0.327 -21.987 1.00 85.31 84 ASN A N 1
ATOM 643 C CA . ASN A 1 84 ? 13.656 0.852 -22.201 1.00 85.31 84 ASN A CA 1
ATOM 644 C C . ASN A 1 84 ? 13.727 2.389 -22.130 1.00 85.31 84 ASN A C 1
ATOM 646 O O . ASN A 1 84 ? 14.761 2.962 -22.453 1.00 85.31 84 ASN A O 1
ATOM 650 N N . ASN A 1 85 ? 12.650 3.054 -21.697 1.00 84.81 85 ASN A N 1
ATOM 651 C CA . ASN A 1 85 ? 12.617 4.508 -21.543 1.00 84.81 85 ASN A CA 1
ATOM 652 C C . ASN A 1 85 ? 13.637 4.969 -20.477 1.00 84.81 85 ASN A C 1
ATOM 654 O O . ASN A 1 85 ? 13.783 4.321 -19.437 1.00 84.81 85 ASN A O 1
ATOM 658 N N . VAL A 1 86 ? 14.328 6.082 -20.728 1.00 83.06 86 VAL A N 1
ATOM 659 C CA . VAL A 1 86 ? 15.308 6.679 -19.802 1.00 83.06 86 VAL A CA 1
ATOM 660 C C . VAL A 1 86 ? 14.680 7.092 -18.464 1.00 83.06 86 VAL A C 1
ATOM 662 O O . VAL A 1 86 ? 15.291 6.918 -17.413 1.00 83.06 86 VAL A O 1
ATOM 665 N N . ASP A 1 87 ? 13.410 7.495 -18.485 1.00 85.19 87 ASP A N 1
ATOM 666 C CA . ASP A 1 87 ? 12.596 7.884 -17.333 1.00 85.19 87 ASP A CA 1
ATOM 667 C C . ASP A 1 87 ? 11.759 6.730 -16.759 1.00 85.19 87 ASP A C 1
ATOM 669 O O . ASP A 1 87 ? 10.894 6.944 -15.905 1.00 85.19 87 ASP A O 1
ATOM 673 N N . LYS A 1 88 ? 12.004 5.478 -17.174 1.00 88.50 88 LYS A N 1
ATOM 674 C CA . LYS A 1 88 ? 11.227 4.305 -16.725 1.00 88.50 88 LYS A CA 1
ATOM 675 C C . LYS A 1 88 ? 11.087 4.202 -15.210 1.00 88.50 88 LYS A C 1
ATOM 677 O O . LYS A 1 88 ? 10.011 3.867 -14.716 1.00 88.50 88 LYS A O 1
ATOM 682 N N . THR A 1 89 ? 12.149 4.516 -14.466 1.00 88.69 89 THR A N 1
ATOM 683 C CA . THR A 1 89 ? 12.124 4.478 -13.000 1.00 88.69 89 THR A CA 1
ATOM 684 C C . THR A 1 89 ? 11.149 5.524 -12.472 1.00 88.69 89 THR A C 1
ATOM 686 O O . THR A 1 89 ? 10.271 5.196 -11.679 1.00 88.69 89 THR A O 1
ATOM 689 N N . ARG A 1 90 ? 11.224 6.762 -12.972 1.00 87.62 90 ARG A N 1
ATOM 690 C CA . ARG A 1 90 ? 10.310 7.841 -12.587 1.00 87.62 90 ARG A CA 1
ATOM 691 C C . ARG A 1 90 ? 8.862 7.484 -12.914 1.00 87.62 90 ARG A C 1
ATOM 693 O O . ARG A 1 90 ? 8.020 7.562 -12.025 1.00 87.62 90 ARG A O 1
ATOM 700 N N . HIS A 1 91 ? 8.579 7.041 -14.139 1.00 90.06 91 HIS A N 1
ATOM 701 C CA . HIS A 1 91 ? 7.226 6.653 -14.553 1.00 90.06 91 HIS A CA 1
ATOM 702 C C . HIS A 1 91 ? 6.661 5.511 -13.704 1.00 90.06 91 HIS A C 1
ATOM 704 O O . HIS A 1 91 ? 5.524 5.599 -13.238 1.00 90.06 91 HIS A O 1
ATOM 710 N N . THR A 1 92 ? 7.469 4.483 -13.432 1.00 91.88 92 THR A N 1
ATOM 711 C CA . THR A 1 92 ? 7.073 3.360 -12.573 1.00 91.88 92 THR A CA 1
ATOM 712 C C . THR A 1 92 ? 6.721 3.848 -11.172 1.00 91.88 92 THR A C 1
ATOM 714 O O . THR A 1 92 ? 5.633 3.578 -10.668 1.00 91.88 92 THR A O 1
ATOM 717 N N . LEU A 1 93 ? 7.625 4.597 -10.533 1.00 90.69 93 LEU A N 1
ATOM 718 C CA . LEU A 1 93 ? 7.453 4.987 -9.139 1.00 90.69 93 LEU A CA 1
ATOM 719 C C . LEU A 1 93 ? 6.332 6.021 -8.958 1.00 90.69 93 LEU A C 1
ATOM 721 O O . LEU A 1 93 ? 5.586 5.927 -7.988 1.00 90.69 93 LEU A O 1
ATOM 725 N N . VAL A 1 94 ? 6.158 6.965 -9.890 1.00 90.19 94 VAL A N 1
ATOM 726 C CA . VAL A 1 94 ? 5.031 7.919 -9.869 1.00 90.19 94 VAL A CA 1
ATOM 727 C C . VAL A 1 94 ? 3.695 7.194 -10.027 1.00 90.19 94 VAL A C 1
ATOM 729 O O . VAL A 1 94 ? 2.759 7.479 -9.275 1.00 90.19 94 VAL A O 1
ATOM 732 N N . SER A 1 95 ? 3.611 6.227 -10.944 1.00 92.38 95 SER A N 1
ATOM 733 C CA . SER A 1 95 ? 2.389 5.440 -11.158 1.00 92.38 95 SER A CA 1
ATOM 734 C C . SER A 1 95 ? 2.031 4.628 -9.912 1.00 92.38 95 SER A C 1
ATOM 736 O O . SER A 1 95 ? 0.906 4.704 -9.421 1.00 92.38 95 SER A O 1
ATOM 738 N N . LEU A 1 96 ? 3.012 3.935 -9.321 1.00 94.31 96 LEU A N 1
ATOM 739 C CA . LEU A 1 96 ? 2.819 3.182 -8.079 1.00 94.31 96 LEU A CA 1
ATOM 740 C C . LEU A 1 96 ? 2.450 4.094 -6.904 1.00 94.31 96 LEU A C 1
ATOM 742 O O . LEU A 1 96 ? 1.561 3.751 -6.128 1.00 94.31 96 LEU A O 1
ATOM 746 N N . ARG A 1 97 ? 3.092 5.261 -6.767 1.00 92.50 97 ARG A N 1
ATOM 747 C CA . ARG A 1 97 ? 2.767 6.234 -5.713 1.00 92.50 97 ARG A CA 1
ATOM 748 C C . ARG A 1 97 ? 1.324 6.709 -5.832 1.00 92.50 97 ARG A C 1
ATOM 750 O O . ARG A 1 97 ? 0.600 6.675 -4.843 1.00 92.50 97 ARG A O 1
ATOM 757 N N . THR A 1 98 ? 0.905 7.089 -7.035 1.00 92.69 98 THR 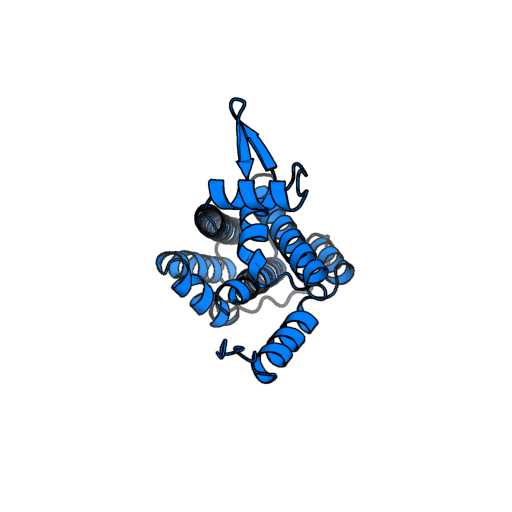A N 1
ATOM 758 C CA . THR A 1 98 ? -0.462 7.555 -7.312 1.00 92.69 98 THR A CA 1
ATOM 759 C C . THR A 1 98 ? -1.483 6.468 -6.983 1.00 92.69 98 THR A C 1
ATOM 761 O O . THR A 1 98 ? -2.447 6.722 -6.262 1.00 92.69 98 THR A O 1
ATOM 764 N N . MET A 1 99 ? -1.224 5.233 -7.417 1.00 95.38 99 MET A N 1
ATOM 765 C CA . MET A 1 99 ? -2.068 4.078 -7.110 1.00 95.38 99 MET A CA 1
ATOM 766 C C . MET A 1 99 ? -2.210 3.865 -5.599 1.00 95.38 99 MET A C 1
ATOM 768 O O . MET A 1 99 ? -3.322 3.784 -5.077 1.00 95.38 99 MET A O 1
ATOM 772 N N . TRP A 1 100 ? -1.097 3.838 -4.861 1.00 95.06 100 TRP A N 1
ATOM 773 C CA . TRP A 1 100 ? -1.125 3.678 -3.407 1.00 95.06 100 TRP A CA 1
ATOM 774 C C . TRP A 1 100 ? -1.785 4.855 -2.683 1.00 95.06 100 TRP A C 1
ATOM 776 O O . TRP A 1 100 ? -2.479 4.655 -1.685 1.00 95.06 100 TRP A O 1
ATOM 786 N N . GLU A 1 101 ? -1.619 6.082 -3.172 1.00 92.69 101 GLU A N 1
ATOM 787 C CA . GLU A 1 101 ? -2.317 7.246 -2.632 1.00 92.69 101 GLU A CA 1
ATOM 788 C C . GLU A 1 101 ? -3.837 7.102 -2.756 1.00 92.69 101 GLU A C 1
ATOM 790 O O . GLU A 1 101 ? -4.540 7.404 -1.785 1.00 92.69 101 GLU A O 1
ATOM 795 N N . GLN A 1 102 ? -4.328 6.607 -3.896 1.00 93.56 102 GLN A N 1
ATOM 796 C CA . GLN A 1 102 ? -5.751 6.352 -4.131 1.00 93.56 102 GLN A CA 1
ATOM 797 C C . GLN A 1 102 ? -6.287 5.172 -3.308 1.00 93.56 102 GLN A C 1
ATOM 799 O O . GLN A 1 102 ? -7.372 5.268 -2.735 1.00 93.56 102 GLN A O 1
ATOM 804 N N . ILE A 1 103 ? -5.516 4.087 -3.179 1.00 94.81 103 ILE A N 1
ATOM 805 C CA . ILE A 1 103 ? -5.844 2.960 -2.291 1.00 94.81 103 ILE A CA 1
ATOM 806 C C . ILE A 1 103 ? -6.063 3.480 -0.869 1.00 94.81 103 ILE A C 1
ATOM 808 O O . ILE A 1 103 ? -7.130 3.309 -0.282 1.00 94.81 103 ILE A O 1
ATOM 812 N N . LEU A 1 104 ? -5.069 4.176 -0.314 1.00 92.50 104 LEU A N 1
ATOM 813 C CA . LEU A 1 104 ? -5.085 4.615 1.081 1.00 92.50 104 LEU A CA 1
ATOM 814 C C . LEU A 1 104 ? -6.099 5.730 1.353 1.00 92.50 104 LEU A C 1
ATOM 816 O O . LEU A 1 104 ? -6.553 5.882 2.489 1.00 92.50 104 LEU A O 1
ATOM 820 N N . SER A 1 105 ? -6.461 6.525 0.342 1.00 90.19 105 SER A N 1
ATOM 821 C CA . SER A 1 105 ? -7.495 7.551 0.487 1.00 90.19 105 SER A CA 1
ATOM 822 C C . SER A 1 105 ? -8.900 6.958 0.593 1.00 90.19 105 SER A C 1
ATOM 824 O O . SER A 1 105 ? -9.761 7.608 1.189 1.00 90.19 105 SER A O 1
ATOM 826 N N . LYS A 1 106 ? -9.117 5.725 0.112 1.00 90.12 106 LYS A N 1
ATOM 827 C CA . LYS A 1 106 ? -10.415 5.028 0.125 1.00 90.12 106 LYS A CA 1
ATOM 828 C C . LYS A 1 106 ? -10.468 3.800 1.048 1.00 90.12 106 LYS A C 1
ATOM 830 O O . LYS A 1 106 ? -11.555 3.308 1.322 1.00 90.12 106 LYS A O 1
ATOM 835 N N . ILE A 1 107 ? -9.335 3.344 1.592 1.00 93.06 107 ILE A N 1
ATOM 836 C CA . ILE A 1 107 ? -9.227 2.051 2.296 1.00 93.06 107 ILE A CA 1
ATOM 837 C C . ILE A 1 107 ? -10.127 1.888 3.532 1.00 93.06 107 ILE A C 1
ATOM 839 O O . ILE A 1 107 ? -10.540 0.781 3.864 1.00 93.06 107 ILE A O 1
ATOM 843 N N . ALA A 1 108 ? -10.419 2.981 4.238 1.00 94.00 108 ALA A N 1
ATOM 844 C CA . ALA A 1 108 ? -11.291 2.965 5.410 1.00 94.00 108 ALA A CA 1
ATOM 845 C C . ALA A 1 108 ? -11.848 4.359 5.731 1.00 94.00 108 ALA A C 1
ATOM 847 O O . ALA A 1 108 ? -11.135 5.339 5.523 1.00 94.00 108 ALA A O 1
ATOM 848 N N . PRO A 1 109 ? -13.055 4.500 6.303 1.00 94.44 109 PRO A N 1
ATOM 849 C CA . PRO A 1 109 ? -13.601 5.805 6.683 1.00 94.44 109 PRO A CA 1
ATOM 850 C C . PRO A 1 109 ? -12.753 6.505 7.766 1.00 94.44 109 PRO A C 1
ATOM 852 O O . PRO A 1 109 ? -12.450 5.866 8.780 1.00 94.44 109 PRO A O 1
ATOM 855 N N . PRO A 1 110 ? -12.387 7.796 7.614 1.00 93.38 110 PRO A N 1
ATOM 856 C CA . PRO A 1 110 ? -11.531 8.504 8.574 1.00 93.38 110 PRO A CA 1
ATOM 857 C C . PRO A 1 110 ? -12.079 8.525 10.008 1.00 93.38 110 PRO A C 1
ATOM 859 O O . PRO A 1 110 ? -11.359 8.146 10.929 1.00 93.38 110 PRO A O 1
ATOM 862 N N . ALA A 1 111 ? -13.354 8.889 10.190 1.00 94.62 111 ALA A N 1
ATOM 863 C CA . ALA A 1 111 ? -13.975 9.011 11.512 1.00 94.62 111 ALA A CA 1
ATOM 864 C C . ALA A 1 111 ? -14.023 7.668 12.262 1.00 94.62 111 ALA A C 1
ATOM 866 O O . ALA A 1 111 ? -13.519 7.563 13.376 1.00 94.62 111 ALA A O 1
ATOM 867 N N . LYS A 1 112 ? -14.517 6.607 11.604 1.00 96.50 112 LYS A N 1
ATOM 868 C CA . LYS A 1 112 ? -14.557 5.252 12.189 1.00 96.50 112 LYS A CA 1
ATOM 869 C C . LYS A 1 112 ? -13.162 4.713 12.512 1.00 96.50 112 LYS A C 1
ATOM 871 O O . LYS A 1 112 ? -12.993 3.974 13.478 1.00 96.50 112 LYS A O 1
ATOM 876 N N . SER A 1 113 ? -12.168 5.069 11.695 1.00 96.38 113 SER A N 1
ATOM 877 C CA . SER A 1 113 ? -10.776 4.689 11.949 1.00 96.38 113 SER A CA 1
ATOM 878 C C . SER A 1 113 ? -10.243 5.376 13.202 1.00 96.38 113 SER A C 1
ATOM 880 O O . SER A 1 113 ? -9.630 4.717 14.033 1.00 96.38 113 SER A O 1
ATOM 882 N N . LEU A 1 114 ? -10.499 6.677 13.355 1.00 96.88 114 LEU A N 1
ATOM 883 C CA . LEU A 1 114 ? -10.062 7.451 14.515 1.00 96.88 114 LEU A CA 1
ATOM 884 C C . LEU A 1 114 ? -10.687 6.936 15.815 1.00 96.88 114 LEU A C 1
ATOM 886 O O . LEU A 1 114 ? -9.963 6.697 16.777 1.00 96.88 114 LEU A O 1
ATOM 890 N N . GLU A 1 115 ? -12.004 6.731 15.828 1.00 96.69 115 GLU A N 1
ATOM 891 C CA . GLU A 1 115 ? -12.737 6.216 16.990 1.00 96.69 115 GLU A CA 1
ATOM 892 C C . GLU A 1 115 ? -12.148 4.882 17.472 1.00 96.69 115 GLU A C 1
ATOM 894 O O . GLU A 1 115 ? -11.817 4.716 18.647 1.00 96.69 115 GLU A O 1
ATOM 899 N N . TRP A 1 116 ? -11.931 3.951 16.541 1.00 95.94 116 TRP A N 1
ATOM 900 C CA . TRP A 1 116 ? -11.329 2.658 16.847 1.00 95.94 116 TRP A CA 1
ATOM 901 C C . TRP A 1 116 ? -9.885 2.789 17.337 1.00 95.94 116 TRP A C 1
ATOM 903 O O . TRP A 1 116 ? -9.529 2.176 18.337 1.00 95.94 116 TRP A O 1
ATOM 913 N N . LEU A 1 117 ? -9.054 3.608 16.683 1.00 95.00 117 LEU A N 1
ATOM 914 C CA . LEU A 1 117 ? -7.666 3.818 17.108 1.00 95.00 117 LEU A CA 1
ATOM 915 C C . LEU A 1 117 ? -7.593 4.361 18.539 1.00 95.00 117 LEU A C 1
ATOM 917 O O . LEU A 1 117 ? -6.762 3.891 19.314 1.00 95.00 117 LEU A O 1
ATOM 921 N N . LYS A 1 118 ? -8.473 5.299 18.906 1.00 95.00 118 LYS A N 1
ATOM 922 C CA . LYS A 1 118 ? -8.565 5.825 20.275 1.00 95.00 118 LYS A CA 1
ATOM 923 C C . LYS A 1 118 ? -8.963 4.742 21.269 1.00 95.00 118 LYS A C 1
ATOM 925 O O . LYS A 1 118 ? -8.268 4.553 22.263 1.00 95.00 118 LYS A O 1
ATOM 930 N N . ARG A 1 119 ? -10.026 3.990 20.968 1.00 94.25 119 ARG A N 1
ATOM 931 C CA . ARG A 1 119 ? -10.515 2.901 21.826 1.00 94.25 119 ARG A CA 1
ATOM 932 C C . ARG A 1 119 ? -9.452 1.831 22.083 1.00 94.25 119 ARG A C 1
ATOM 934 O O . ARG A 1 119 ? -9.332 1.338 23.194 1.00 94.25 119 ARG A O 1
ATOM 941 N N . GLU A 1 120 ? -8.647 1.509 21.074 1.00 90.56 120 GLU A N 1
ATOM 942 C CA . GLU A 1 120 ? -7.560 0.526 21.171 1.00 90.56 120 GLU A CA 1
ATOM 943 C C . GLU A 1 120 ? -6.245 1.103 21.742 1.00 90.56 120 GLU A C 1
ATOM 945 O O . GLU A 1 120 ? -5.194 0.446 21.674 1.00 90.56 120 GLU A O 1
ATOM 950 N N . GLY A 1 121 ? -6.248 2.351 22.229 1.00 88.56 121 GLY A N 1
ATOM 951 C CA . GLY A 1 121 ? -5.066 3.024 22.779 1.00 88.56 121 GLY A CA 1
ATOM 952 C C . GLY A 1 121 ? -3.937 3.225 21.759 1.00 88.56 121 GLY A C 1
ATOM 953 O O . GLY A 1 121 ? -2.757 3.105 22.087 1.00 88.56 121 GLY A O 1
ATOM 954 N N . LYS A 1 122 ? -4.263 3.461 20.483 1.00 85.38 122 LYS A N 1
ATOM 955 C CA . L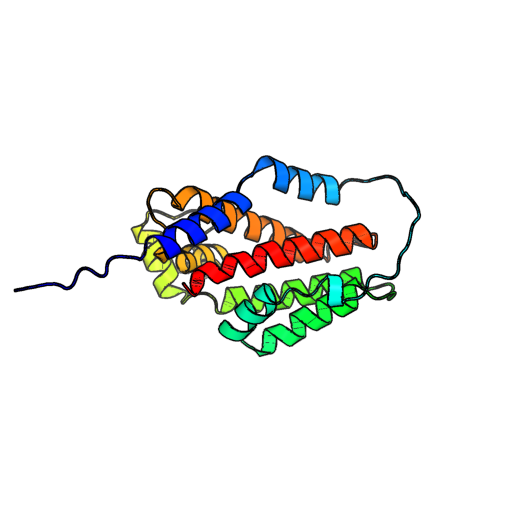YS A 1 122 ? -3.307 3.625 19.372 1.00 85.38 122 LYS A CA 1
ATOM 956 C C . LYS A 1 122 ? -3.083 5.104 19.035 1.00 85.38 122 LYS A C 1
ATOM 958 O O . LYS A 1 122 ? -3.307 5.526 17.905 1.00 85.38 122 LYS A O 1
ATOM 963 N N . ALA A 1 123 ? -2.576 5.867 20.002 1.00 84.25 123 ALA A N 1
ATOM 964 C CA . ALA A 1 123 ? -2.372 7.320 19.901 1.00 84.25 123 ALA A CA 1
ATOM 965 C C . ALA A 1 123 ? -1.040 7.768 19.254 1.00 84.25 123 ALA A C 1
ATOM 967 O O . ALA A 1 123 ? -0.701 8.946 19.275 1.00 84.25 123 ALA A O 1
ATOM 968 N N . SER A 1 124 ? -0.248 6.851 18.682 1.00 88.62 124 SER A N 1
ATOM 969 C CA . SER A 1 124 ? 1.019 7.217 18.026 1.00 88.62 124 SER A CA 1
ATOM 970 C C . SER A 1 124 ? 0.795 8.183 16.857 1.00 88.62 124 SER A C 1
ATOM 972 O O . SER A 1 124 ? -0.141 7.996 16.077 1.00 88.62 124 SER A O 1
ATOM 974 N N . LYS A 1 125 ? 1.740 9.113 16.651 1.00 89.88 125 LYS A N 1
ATOM 975 C CA . LYS A 1 125 ? 1.797 10.013 15.482 1.00 89.88 125 LYS A CA 1
ATOM 976 C C . LYS A 1 125 ? 1.805 9.292 14.129 1.00 89.88 125 LYS A C 1
ATOM 978 O O . LYS A 1 125 ? 1.492 9.880 13.099 1.00 89.88 125 LYS A O 1
ATOM 983 N N . ASP A 1 126 ? 2.172 8.009 14.119 1.00 87.38 126 ASP A N 1
ATOM 984 C CA . ASP A 1 126 ? 2.077 7.169 12.922 1.00 87.38 126 ASP A CA 1
ATOM 985 C C . ASP A 1 126 ? 0.619 6.885 12.523 1.00 87.38 126 ASP A C 1
ATOM 987 O O . ASP A 1 126 ? 0.349 6.637 11.348 1.00 87.38 126 ASP A O 1
ATOM 991 N N . PHE A 1 127 ? -0.326 6.913 13.470 1.00 92.12 127 PHE A N 1
ATOM 992 C CA . PHE A 1 127 ? -1.724 6.514 13.275 1.00 92.12 127 PHE A CA 1
ATOM 993 C C . PHE A 1 127 ? -2.725 7.651 13.459 1.00 92.12 127 PHE A C 1
ATOM 995 O O . PHE A 1 127 ? -3.749 7.653 12.777 1.00 92.12 127 PHE A O 1
ATOM 1002 N N . ILE A 1 128 ? -2.432 8.613 14.333 1.00 95.44 128 ILE A N 1
ATOM 1003 C CA . ILE A 1 128 ? -3.268 9.788 14.589 1.00 95.44 128 ILE A CA 1
ATOM 1004 C C . ILE A 1 128 ? -2.409 11.042 14.420 1.00 95.44 128 ILE A C 1
ATOM 1006 O O . ILE A 1 128 ? -1.258 11.070 14.840 1.00 95.44 128 ILE A O 1
ATOM 1010 N N . TYR A 1 129 ? -2.955 12.071 13.784 1.00 94.12 129 TYR A N 1
ATOM 1011 C CA . TYR A 1 129 ? -2.332 13.388 13.660 1.00 94.12 129 TYR A CA 1
ATOM 1012 C C . TYR A 1 129 ? -3.354 14.478 13.977 1.00 94.12 129 TYR A C 1
ATOM 1014 O O . TYR A 1 129 ? -4.554 14.238 13.868 1.00 94.12 129 TYR A O 1
ATOM 1022 N N . ILE A 1 130 ? -2.886 15.668 14.346 1.00 93.94 130 ILE A N 1
ATOM 1023 C CA . ILE A 1 130 ? -3.743 16.834 14.582 1.00 93.94 130 ILE A CA 1
ATOM 1024 C C . ILE A 1 130 ? -3.660 17.751 13.365 1.00 93.94 130 ILE A C 1
ATOM 1026 O O . ILE A 1 130 ? -2.567 18.021 12.860 1.00 93.94 130 ILE A O 1
ATOM 1030 N N . LYS A 1 131 ? -4.810 18.222 12.885 1.00 91.75 131 LYS A N 1
ATOM 1031 C CA . LYS A 1 131 ? -4.909 19.254 11.853 1.00 91.75 131 LYS A CA 1
ATOM 1032 C C . LYS A 1 131 ? -6.039 20.202 12.223 1.00 91.75 131 LYS A C 1
ATOM 1034 O O . LYS A 1 131 ? -7.140 19.737 12.488 1.00 91.75 131 LYS A O 1
ATOM 1039 N N . ASP A 1 132 ? -5.750 21.500 12.238 1.00 93.00 132 ASP A N 1
ATOM 1040 C CA . ASP A 1 132 ? -6.723 22.553 12.557 1.00 93.00 132 ASP A CA 1
ATOM 1041 C C . ASP A 1 132 ? -7.389 22.350 13.938 1.00 93.00 132 ASP A C 1
ATOM 1043 O O . ASP A 1 132 ? -8.579 22.571 14.112 1.00 93.00 132 ASP A O 1
ATOM 1047 N N . GLY A 1 133 ? -6.621 21.867 14.927 1.00 91.12 133 GLY A N 1
ATOM 1048 C CA . GLY A 1 133 ? -7.117 21.565 16.279 1.00 91.12 133 GLY A CA 1
ATOM 1049 C C . GLY A 1 133 ? -7.865 20.232 16.417 1.00 91.12 133 GLY A C 1
ATOM 1050 O O . GLY A 1 133 ? -8.169 19.822 17.533 1.00 91.12 133 GLY A O 1
ATOM 1051 N N . GLU A 1 134 ? -8.104 19.511 15.319 1.00 93.06 134 GLU A N 1
ATOM 1052 C CA . GLU A 1 134 ? -8.837 18.243 15.317 1.00 93.06 134 GLU A CA 1
ATOM 1053 C C . GLU A 1 134 ? -7.915 17.038 15.116 1.00 93.06 134 GLU A C 1
ATOM 1055 O O . GLU A 1 134 ? -7.074 17.006 14.211 1.00 93.06 134 GLU A O 1
ATOM 1060 N N . GLU A 1 135 ? -8.119 15.987 15.908 1.00 95.62 135 GLU A N 1
ATOM 1061 C CA . GLU A 1 135 ? -7.466 14.701 15.674 1.00 95.62 135 GLU A CA 1
ATOM 1062 C C . GLU A 1 135 ? -8.054 13.989 14.452 1.00 95.62 135 GLU A C 1
ATOM 1064 O O . GLU A 1 135 ? -9.265 13.942 14.239 1.00 95.62 135 GLU A O 1
ATOM 1069 N N . ARG A 1 136 ? -7.181 13.383 13.648 1.00 95.00 136 ARG A N 1
ATOM 1070 C CA . ARG A 1 136 ? -7.526 12.667 12.420 1.00 95.00 136 ARG A CA 1
ATOM 1071 C C . ARG A 1 136 ? -6.698 11.395 12.301 1.00 95.00 136 ARG A C 1
ATOM 1073 O O . ARG A 1 136 ? -5.519 11.362 12.645 1.00 95.00 136 ARG A O 1
ATOM 1080 N N . ALA A 1 137 ? -7.299 10.332 11.769 1.00 95.44 137 ALA A N 1
ATOM 1081 C CA . ALA A 1 137 ? -6.568 9.106 11.464 1.00 95.44 137 ALA A CA 1
ATOM 1082 C C . ALA A 1 137 ? -5.659 9.313 10.240 1.00 95.44 137 ALA A C 1
ATOM 1084 O O . ALA A 1 137 ? -6.119 9.739 9.176 1.00 95.44 137 ALA A O 1
ATOM 1085 N N . THR A 1 138 ? -4.376 8.967 10.357 1.00 93.81 138 THR A N 1
ATOM 1086 C CA . THR A 1 138 ? -3.442 8.966 9.222 1.00 93.81 138 THR A CA 1
ATOM 1087 C C . THR A 1 138 ? -3.844 7.894 8.200 1.00 93.81 138 THR A C 1
ATOM 1089 O O . THR A 1 138 ? -4.593 6.962 8.502 1.00 93.81 138 THR A O 1
ATOM 1092 N N . LYS A 1 139 ? -3.288 7.952 6.982 1.00 92.31 139 LYS A N 1
ATOM 1093 C CA . LYS A 1 139 ? -3.434 6.870 5.986 1.00 92.31 139 LYS A CA 1
ATOM 1094 C C . LYS A 1 139 ? -3.007 5.499 6.542 1.00 92.31 139 LYS A C 1
ATOM 1096 O O . LYS A 1 139 ? -3.647 4.496 6.245 1.00 92.31 139 LYS A O 1
ATOM 1101 N N . LEU A 1 140 ? -1.974 5.457 7.388 1.00 91.50 140 LEU A N 1
ATOM 1102 C CA . LEU A 1 140 ? -1.518 4.224 8.038 1.00 91.50 140 LEU A CA 1
ATOM 1103 C C . LEU A 1 140 ? -2.434 3.778 9.175 1.00 91.50 140 LEU A C 1
ATOM 1105 O O . LEU A 1 140 ? -2.665 2.582 9.327 1.00 91.50 140 LEU A O 1
ATOM 1109 N N . GLY A 1 141 ? -2.989 4.713 9.948 1.00 93.81 141 GLY A N 1
ATOM 1110 C CA . GLY A 1 141 ? -4.012 4.407 10.947 1.00 93.81 141 GLY A CA 1
ATOM 1111 C C . GLY A 1 141 ? -5.257 3.802 10.297 1.00 93.81 141 GLY A C 1
ATOM 1112 O O . GLY A 1 141 ? -5.778 2.792 10.763 1.00 93.81 141 GLY A O 1
ATOM 1113 N N . ARG A 1 142 ? -5.670 4.358 9.153 1.00 95.44 142 ARG A N 1
ATOM 1114 C CA . ARG A 1 142 ? -6.765 3.839 8.318 1.00 95.44 142 ARG A CA 1
ATOM 1115 C C . ARG A 1 142 ? -6.450 2.456 7.739 1.00 95.44 142 ARG A C 1
ATOM 1117 O O . ARG A 1 142 ? -7.322 1.595 7.738 1.00 95.44 142 ARG A O 1
ATOM 1124 N N . LEU A 1 143 ? -5.212 2.216 7.304 1.00 94.38 143 LEU A N 1
ATOM 1125 C CA . LEU A 1 143 ? -4.749 0.895 6.861 1.00 94.38 143 LEU A CA 1
ATOM 1126 C C . LEU A 1 143 ? -4.785 -0.133 8.005 1.00 94.38 143 LEU A C 1
ATOM 1128 O O . LEU A 1 143 ? -5.311 -1.227 7.826 1.00 94.38 143 LEU A O 1
ATOM 1132 N N . LEU A 1 144 ? -4.289 0.220 9.196 1.00 93.38 144 LEU A N 1
ATOM 1133 C CA . LEU A 1 144 ? -4.359 -0.651 10.375 1.00 93.38 144 LEU A CA 1
ATOM 1134 C C . LEU A 1 144 ? -5.813 -0.964 10.752 1.00 93.38 144 LEU A C 1
ATOM 1136 O O . LEU A 1 144 ? -6.148 -2.118 11.012 1.00 93.38 144 LEU A O 1
ATOM 1140 N N . TYR A 1 145 ? -6.682 0.048 10.728 1.00 94.31 145 TYR A N 1
ATOM 1141 C CA . TYR A 1 145 ? -8.115 -0.129 10.937 1.00 94.31 145 TYR A CA 1
ATOM 1142 C C . TYR A 1 145 ? -8.745 -1.048 9.884 1.00 94.31 145 TYR A C 1
ATOM 1144 O O . TYR A 1 145 ? -9.620 -1.850 10.215 1.00 94.31 145 TYR A O 1
ATOM 1152 N N . ALA A 1 146 ? -8.331 -0.969 8.617 1.00 93.44 146 ALA A N 1
ATOM 1153 C CA . ALA A 1 146 ? -8.844 -1.852 7.574 1.00 93.44 146 ALA A CA 1
ATOM 1154 C C . ALA A 1 146 ? -8.575 -3.326 7.920 1.00 93.44 146 ALA A C 1
ATOM 1156 O O . ALA A 1 146 ? -9.492 -4.143 7.861 1.00 93.44 146 ALA A O 1
ATOM 1157 N N . PHE A 1 147 ? -7.378 -3.636 8.425 1.00 91.50 147 PHE A N 1
ATOM 1158 C CA . PHE A 1 147 ? -7.021 -4.977 8.890 1.00 91.50 147 PHE A CA 1
ATOM 1159 C C . PHE A 1 147 ? -7.636 -5.384 10.238 1.00 91.50 147 PHE A C 1
ATOM 1161 O O . PHE A 1 147 ? -7.378 -6.495 10.697 1.00 91.50 147 PHE A O 1
ATOM 1168 N N . ARG A 1 148 ? -8.455 -4.549 10.897 1.00 90.44 148 ARG A N 1
ATOM 1169 C CA . ARG A 1 148 ? -8.946 -4.820 12.265 1.00 90.44 148 ARG A CA 1
ATOM 1170 C C . ARG A 1 148 ? -9.660 -6.164 12.428 1.00 90.44 148 ARG A C 1
ATOM 1172 O O . ARG A 1 148 ? -9.576 -6.767 13.488 1.00 90.44 148 ARG A O 1
ATOM 1179 N N . LYS A 1 149 ? -10.341 -6.644 11.382 1.00 85.19 149 LYS A N 1
ATOM 1180 C CA . LYS A 1 149 ? -11.038 -7.941 11.394 1.00 85.19 149 LYS A CA 1
ATOM 1181 C C . LYS A 1 149 ? -10.076 -9.135 11.388 1.00 85.19 149 LYS A C 1
ATOM 1183 O O . LYS A 1 149 ? -10.460 -10.224 11.789 1.00 85.19 149 LYS A O 1
ATOM 1188 N N . CYS A 1 150 ? -8.830 -8.915 10.977 1.00 79.62 150 CYS A N 1
ATOM 1189 C CA . CYS A 1 150 ? -7.757 -9.905 10.979 1.00 79.62 150 CYS A CA 1
ATOM 1190 C C . CYS A 1 150 ? -6.914 -9.852 12.266 1.00 79.62 150 CYS A C 1
ATOM 1192 O O . CYS A 1 150 ? -5.948 -10.600 12.390 1.00 79.62 150 CYS A O 1
ATOM 1194 N N . LEU A 1 151 ? -7.226 -8.956 13.212 1.00 75.06 151 LEU A N 1
ATOM 1195 C CA . LEU A 1 151 ? -6.480 -8.791 14.462 1.00 75.06 151 LEU A CA 1
ATOM 1196 C C . LEU A 1 151 ? -6.952 -9.792 15.526 1.00 75.06 151 LEU A C 1
ATOM 1198 O O . LEU A 1 151 ? -7.467 -9.399 16.570 1.00 75.06 151 LEU A O 1
ATOM 1202 N N . SER A 1 152 ? -6.768 -11.089 15.276 1.00 75.88 152 SER A N 1
ATOM 1203 C CA . SER A 1 152 ? -6.788 -12.075 16.361 1.00 75.88 152 SER A CA 1
ATOM 1204 C C . SER A 1 152 ? -5.529 -11.930 17.226 1.00 75.88 152 SER A C 1
ATOM 1206 O O . SER A 1 152 ? -4.528 -11.352 16.784 1.00 75.88 152 SER A O 1
ATOM 1208 N N . HIS A 1 153 ? -5.566 -12.461 18.454 1.00 70.75 153 HIS A N 1
ATOM 1209 C CA . HIS A 1 153 ? -4.437 -12.402 19.390 1.00 70.75 153 HIS A CA 1
ATOM 1210 C C . HIS A 1 153 ? -3.127 -12.906 18.751 1.00 70.75 153 HIS A C 1
ATOM 1212 O O . HIS A 1 153 ? -2.082 -12.276 18.897 1.00 70.75 153 HIS A O 1
ATOM 1218 N N . ASP A 1 154 ? -3.207 -13.954 17.929 1.00 73.19 154 ASP A N 1
ATOM 1219 C CA . ASP A 1 154 ? -2.040 -14.560 17.276 1.00 73.19 154 ASP A CA 1
ATOM 1220 C C . ASP A 1 154 ? -1.556 -13.778 16.042 1.00 73.19 154 ASP A C 1
ATOM 1222 O O . ASP A 1 154 ? -0.386 -13.843 15.666 1.00 73.19 154 ASP A O 1
ATOM 1226 N N . MET A 1 155 ? -2.433 -13.000 15.402 1.00 75.31 155 MET A N 1
ATOM 1227 C CA . MET A 1 155 ? -2.131 -12.302 14.144 1.00 75.31 155 MET A CA 1
ATOM 1228 C C . MET A 1 155 ? -1.775 -10.829 14.318 1.00 75.31 155 MET A C 1
ATOM 1230 O O . MET A 1 155 ? -1.240 -10.210 13.394 1.00 75.31 155 MET A O 1
ATOM 1234 N N . ILE A 1 156 ? -2.017 -10.253 15.497 1.00 78.56 156 ILE A N 1
ATOM 1235 C CA . ILE A 1 156 ? -1.809 -8.823 15.746 1.00 78.56 156 ILE A CA 1
ATOM 1236 C C . ILE A 1 156 ? -0.378 -8.366 15.434 1.00 78.56 156 ILE A C 1
ATOM 1238 O O . ILE A 1 156 ? -0.181 -7.283 14.879 1.00 78.56 156 ILE A O 1
ATOM 1242 N N . SER A 1 157 ? 0.628 -9.185 15.756 1.00 80.06 157 SER A N 1
ATOM 1243 C CA . SER A 1 157 ? 2.037 -8.874 15.486 1.00 80.06 157 SER A CA 1
ATOM 1244 C C . SER A 1 157 ? 2.344 -8.910 13.986 1.00 80.06 157 SER A C 1
ATOM 1246 O O . SER A 1 157 ? 2.977 -7.991 13.462 1.00 80.06 157 SER A O 1
ATOM 1248 N N . ALA A 1 158 ? 1.818 -9.912 13.274 1.00 81.50 158 ALA A N 1
ATOM 1249 C CA . ALA A 1 158 ? 1.979 -10.051 11.829 1.00 81.50 158 ALA A CA 1
ATOM 1250 C C . ALA A 1 158 ? 1.322 -8.887 11.073 1.00 81.50 158 ALA A C 1
ATOM 1252 O O . ALA A 1 158 ? 1.966 -8.252 10.241 1.00 81.50 158 ALA A O 1
ATOM 1253 N N . VAL A 1 159 ? 0.085 -8.522 11.424 1.00 84.12 159 VAL A N 1
ATOM 1254 C CA . VAL A 1 159 ? -0.620 -7.388 10.807 1.00 84.12 159 VAL A CA 1
ATOM 1255 C C . VAL A 1 159 ? 0.092 -6.066 11.094 1.00 84.12 159 VAL A C 1
ATOM 1257 O O . VAL A 1 159 ? 0.303 -5.268 10.182 1.00 84.12 159 VAL A O 1
ATOM 1260 N N . LYS A 1 160 ? 0.525 -5.825 12.339 1.00 82.94 160 LYS A N 1
ATOM 1261 C CA . LYS A 1 160 ? 1.305 -4.621 12.675 1.00 82.94 160 LYS A CA 1
ATOM 1262 C C . LYS A 1 160 ? 2.607 -4.552 11.879 1.00 82.94 160 LYS A C 1
ATOM 1264 O O . LYS A 1 160 ? 2.980 -3.469 11.429 1.00 82.94 160 LYS A O 1
ATOM 1269 N N . ASN A 1 161 ? 3.296 -5.679 11.703 1.00 83.81 161 ASN A N 1
ATOM 1270 C CA . ASN A 1 161 ? 4.489 -5.738 10.864 1.00 83.81 161 ASN A CA 1
ATOM 1271 C C . ASN A 1 161 ? 4.150 -5.440 9.405 1.00 83.81 161 ASN A C 1
ATOM 1273 O O . ASN A 1 161 ? 4.843 -4.634 8.798 1.00 83.81 161 ASN A O 1
ATOM 1277 N N . GLN A 1 162 ? 3.058 -5.993 8.878 1.00 86.12 162 GLN A N 1
ATOM 1278 C CA . GLN A 1 162 ? 2.650 -5.750 7.500 1.00 86.12 162 GLN A CA 1
ATOM 1279 C C . GLN A 1 162 ? 2.323 -4.274 7.239 1.00 86.12 162 GLN A C 1
ATOM 1281 O O . GLN A 1 162 ? 2.792 -3.696 6.261 1.00 86.12 162 GLN A O 1
ATOM 1286 N N . VAL A 1 163 ? 1.613 -3.614 8.160 1.00 89.06 163 VAL A N 1
ATOM 1287 C CA . VAL A 1 163 ? 1.362 -2.163 8.094 1.00 89.06 163 VAL A CA 1
ATOM 1288 C C . VAL A 1 163 ? 2.673 -1.367 8.088 1.00 89.06 163 VAL A C 1
ATOM 1290 O O . VAL A 1 163 ? 2.811 -0.408 7.326 1.00 89.06 163 VAL A O 1
ATOM 1293 N N . LYS A 1 164 ? 3.663 -1.767 8.899 1.00 87.81 164 LYS A N 1
ATOM 1294 C CA . LYS A 1 164 ? 4.994 -1.136 8.909 1.00 87.81 164 LYS A CA 1
ATOM 1295 C C . LYS A 1 164 ? 5.756 -1.371 7.605 1.00 87.81 164 LYS A C 1
ATOM 1297 O O . LYS A 1 164 ? 6.390 -0.445 7.111 1.00 87.81 164 LYS A O 1
ATOM 1302 N N . THR A 1 165 ? 5.679 -2.565 7.030 1.00 87.94 165 THR A N 1
ATOM 1303 C CA . THR A 1 165 ? 6.308 -2.873 5.743 1.00 87.94 165 THR A CA 1
ATOM 1304 C C . THR A 1 165 ? 5.726 -2.018 4.623 1.00 87.94 165 THR A C 1
ATOM 1306 O O . THR A 1 165 ? 6.479 -1.410 3.860 1.00 87.94 165 THR A O 1
ATOM 1309 N N . ILE A 1 166 ? 4.396 -1.903 4.567 1.00 91.25 166 ILE A N 1
ATOM 1310 C CA . ILE A 1 166 ? 3.715 -1.028 3.611 1.00 91.25 166 ILE A CA 1
ATOM 1311 C C . ILE A 1 166 ? 4.176 0.420 3.812 1.00 91.25 166 ILE A C 1
ATOM 1313 O O . ILE A 1 166 ? 4.550 1.066 2.838 1.00 91.25 166 ILE A O 1
ATOM 1317 N N . LYS A 1 167 ? 4.251 0.916 5.058 1.00 90.56 167 LYS A N 1
ATOM 1318 C CA . LYS A 1 167 ? 4.818 2.246 5.353 1.00 90.56 167 LYS A CA 1
ATOM 1319 C C . LYS A 1 167 ? 6.218 2.414 4.754 1.00 90.56 167 LYS A C 1
ATOM 1321 O O . LYS A 1 167 ? 6.441 3.369 4.020 1.00 90.56 167 LYS A O 1
ATOM 1326 N N . CYS A 1 168 ? 7.139 1.492 5.032 1.00 88.31 168 CYS A N 1
ATOM 1327 C CA . CYS A 1 168 ? 8.512 1.573 4.532 1.00 88.31 168 CYS A CA 1
ATOM 1328 C C . CYS A 1 168 ? 8.568 1.623 3.001 1.00 88.31 168 CYS A C 1
ATOM 1330 O O . CYS A 1 168 ? 9.342 2.396 2.441 1.00 88.31 168 CYS A O 1
ATOM 1332 N N . TYR A 1 169 ? 7.737 0.826 2.327 1.00 89.81 169 TYR A N 1
ATOM 1333 C CA . TYR A 1 169 ? 7.623 0.834 0.871 1.00 89.81 169 TYR A CA 1
ATOM 1334 C C . TYR A 1 169 ? 7.094 2.178 0.337 1.00 89.81 169 TYR A C 1
ATOM 1336 O O . TYR A 1 169 ? 7.679 2.757 -0.581 1.00 89.81 169 TYR A O 1
ATOM 1344 N N . LEU A 1 170 ? 6.044 2.729 0.955 1.00 90.25 170 LEU A N 1
ATOM 1345 C CA . LEU A 1 170 ? 5.496 4.047 0.609 1.00 90.25 170 LEU A CA 1
ATOM 1346 C C . LEU A 1 170 ? 6.511 5.171 0.833 1.00 90.25 170 LEU A C 1
ATOM 1348 O O . LEU A 1 170 ? 6.614 6.080 0.013 1.00 90.25 170 LEU A O 1
ATOM 1352 N N . ASP A 1 171 ? 7.299 5.100 1.905 1.00 87.06 171 ASP A N 1
ATOM 1353 C CA . ASP A 1 171 ? 8.361 6.067 2.173 1.00 87.06 171 ASP A CA 1
ATOM 1354 C C . ASP A 1 171 ? 9.422 6.060 1.059 1.00 87.06 171 ASP A C 1
ATOM 1356 O O . ASP A 1 171 ? 9.955 7.120 0.727 1.00 87.06 171 ASP A O 1
ATOM 1360 N N . GLN A 1 172 ? 9.692 4.910 0.422 1.00 84.06 172 GLN A N 1
ATOM 1361 C CA . GLN A 1 172 ? 10.550 4.850 -0.770 1.00 84.06 172 GLN A CA 1
ATOM 1362 C C . GLN A 1 172 ? 9.880 5.487 -1.994 1.00 84.06 172 GLN A C 1
ATOM 1364 O O . GLN A 1 172 ? 10.509 6.296 -2.676 1.00 84.06 172 GLN A O 1
ATOM 1369 N N . LEU A 1 173 ? 8.597 5.198 -2.244 1.00 86.69 173 LEU A N 1
ATOM 1370 C CA . LEU A 1 173 ? 7.824 5.833 -3.324 1.00 86.69 173 LEU A CA 1
ATOM 1371 C C . LEU A 1 173 ? 7.730 7.360 -3.167 1.00 86.69 173 LEU A C 1
ATOM 1373 O O . LEU A 1 173 ? 7.693 8.101 -4.147 1.00 86.69 173 LEU A O 1
ATOM 1377 N N . ASN A 1 174 ? 7.729 7.860 -1.936 1.00 83.12 174 ASN A N 1
ATOM 1378 C CA . ASN A 1 174 ? 7.701 9.294 -1.670 1.00 83.12 174 ASN A CA 1
ATOM 1379 C C . ASN A 1 174 ? 9.060 9.967 -1.890 1.00 83.12 174 ASN A C 1
ATOM 1381 O O . ASN A 1 174 ? 9.103 11.174 -2.100 1.00 83.12 174 ASN A O 1
ATOM 1385 N N . ARG A 1 175 ? 10.172 9.222 -1.905 1.00 77.94 175 ARG A N 1
ATOM 1386 C CA . ARG A 1 175 ? 11.528 9.757 -2.136 1.00 77.94 175 ARG A CA 1
ATOM 1387 C C . ARG A 1 175 ? 11.892 9.923 -3.612 1.00 77.94 175 ARG A C 1
ATOM 1389 O O . ARG A 1 175 ? 12.994 10.373 -3.901 1.00 77.94 175 ARG A O 1
ATOM 1396 N N . VAL A 1 176 ? 10.972 9.642 -4.535 1.00 68.00 176 VAL A N 1
ATOM 1397 C CA . VAL A 1 176 ? 11.184 9.703 -5.998 1.00 68.00 176 VAL A CA 1
ATOM 1398 C C . VAL A 1 176 ? 11.722 11.047 -6.492 1.00 68.00 176 VAL A C 1
ATOM 1400 O O . VAL A 1 176 ? 12.440 11.092 -7.480 1.00 68.00 176 VAL A O 1
ATOM 1403 N N . HIS A 1 177 ? 11.402 12.138 -5.796 1.00 63.25 177 HIS A N 1
ATOM 1404 C CA . HIS A 1 177 ? 11.865 13.484 -6.135 1.00 63.25 177 HIS A CA 1
ATOM 1405 C C . HIS A 1 177 ? 13.215 13.859 -5.497 1.00 63.25 177 HIS A C 1
ATOM 1407 O O . HIS A 1 177 ? 13.776 14.890 -5.847 1.00 63.25 177 HIS A O 1
ATOM 1413 N N . LYS A 1 178 ? 13.726 13.069 -4.538 1.00 57.44 178 LYS A N 1
ATOM 1414 C CA . LYS A 1 178 ? 14.904 13.422 -3.721 1.00 57.44 178 LYS A CA 1
ATOM 1415 C C . LYS A 1 178 ? 16.229 12.889 -4.261 1.00 57.44 178 LYS A C 1
ATOM 1417 O O . LYS A 1 178 ? 17.278 13.266 -3.753 1.00 57.44 178 LYS A O 1
ATOM 1422 N N . SER A 1 179 ? 16.213 12.039 -5.277 1.00 49.03 179 SER A N 1
ATOM 1423 C CA . SER A 1 179 ? 17.422 11.652 -5.997 1.00 49.03 179 SER A CA 1
ATOM 1424 C C . SER A 1 179 ? 17.085 11.304 -7.438 1.00 49.03 179 SER A C 1
ATOM 1426 O O . SER A 1 179 ? 15.964 10.899 -7.745 1.00 49.03 179 SER A O 1
ATOM 1428 N N . VAL A 1 180 ? 18.072 11.466 -8.321 1.00 52.97 180 VAL A N 1
ATOM 1429 C CA . VAL A 1 180 ? 18.085 10.954 -9.697 1.00 52.97 180 VAL A CA 1
ATOM 1430 C C . VAL A 1 180 ? 18.060 9.419 -9.622 1.00 52.97 180 VAL A C 1
ATOM 1432 O O . VAL A 1 180 ? 19.073 8.748 -9.800 1.00 52.97 180 VAL A O 1
ATOM 1435 N N . LEU A 1 181 ? 16.926 8.840 -9.218 1.00 59.69 181 LEU A N 1
ATOM 1436 C CA . LEU A 1 181 ? 16.751 7.399 -9.077 1.00 59.69 181 LEU A CA 1
ATOM 1437 C C . LEU A 1 181 ? 16.677 6.817 -10.478 1.00 59.69 181 LEU A C 1
ATOM 1439 O O . LEU A 1 181 ? 15.602 6.650 -11.043 1.00 59.69 181 LEU A O 1
ATOM 1443 N N . ASN A 1 182 ? 17.836 6.510 -11.044 1.00 67.75 182 ASN A N 1
ATOM 1444 C CA . ASN A 1 182 ? 17.928 5.643 -12.200 1.00 67.75 182 ASN A CA 1
ATOM 1445 C C . ASN A 1 182 ? 18.208 4.231 -11.688 1.00 67.75 182 ASN A C 1
ATOM 1447 O O . ASN A 1 182 ? 19.357 3.826 -11.506 1.00 67.75 182 ASN A O 1
ATOM 1451 N N . PHE A 1 183 ? 17.148 3.502 -11.336 1.00 74.75 183 PHE A N 1
ATOM 1452 C CA . PHE A 1 183 ? 17.311 2.115 -10.933 1.00 74.75 183 PHE A CA 1
ATOM 1453 C C . PHE A 1 183 ? 17.823 1.299 -12.115 1.00 74.75 183 PHE A C 1
ATOM 1455 O O . PHE A 1 183 ? 17.266 1.329 -13.214 1.00 74.75 183 PHE A O 1
ATOM 1462 N N . ALA A 1 184 ? 18.859 0.499 -11.851 1.00 81.56 184 ALA A N 1
ATOM 1463 C CA . ALA A 1 184 ? 19.196 -0.612 -12.723 1.00 81.56 184 ALA A CA 1
ATOM 1464 C C . ALA A 1 184 ? 17.949 -1.486 -12.929 1.00 81.56 184 ALA A C 1
ATOM 1466 O O . ALA A 1 184 ? 17.111 -1.622 -12.031 1.00 81.56 184 ALA A O 1
ATOM 1467 N N . LYS A 1 185 ? 17.826 -2.085 -14.115 1.00 82.81 185 LYS A N 1
ATOM 1468 C CA . LYS A 1 185 ? 16.610 -2.790 -14.540 1.00 82.81 185 LYS A CA 1
ATOM 1469 C C . LYS A 1 185 ? 16.162 -3.859 -13.531 1.00 82.81 185 LYS A C 1
ATOM 1471 O O . LYS A 1 185 ? 14.992 -3.897 -13.161 1.00 82.81 185 LYS A O 1
ATOM 1476 N N . ASP A 1 186 ? 17.102 -4.639 -13.001 1.00 84.25 186 ASP A N 1
ATOM 1477 C CA . ASP A 1 186 ? 16.810 -5.683 -12.010 1.00 84.25 186 ASP A CA 1
ATOM 1478 C C . ASP A 1 186 ? 16.376 -5.120 -10.657 1.00 84.25 186 ASP A C 1
ATOM 1480 O O . ASP A 1 186 ? 15.503 -5.679 -9.995 1.00 84.25 186 ASP A O 1
ATOM 1484 N N . LYS A 1 187 ? 16.946 -3.982 -10.248 1.00 84.81 187 LYS A N 1
ATOM 1485 C CA . LYS A 1 187 ? 16.551 -3.281 -9.021 1.00 84.81 187 LYS A CA 1
ATOM 1486 C C . LYS A 1 187 ? 15.129 -2.738 -9.144 1.00 84.81 187 LYS A C 1
ATOM 1488 O O . LYS A 1 187 ? 14.351 -2.878 -8.204 1.00 84.81 187 LYS A O 1
ATOM 1493 N N . LEU A 1 188 ? 14.768 -2.195 -10.309 1.00 88.44 188 LEU A N 1
ATOM 1494 C CA . LEU A 1 188 ? 13.404 -1.747 -10.591 1.00 88.44 188 LEU A CA 1
ATOM 1495 C C . LEU A 1 188 ? 12.411 -2.916 -10.610 1.00 88.44 188 LEU A C 1
ATOM 1497 O O . LEU A 1 188 ? 11.364 -2.815 -9.976 1.00 88.44 188 LEU A O 1
ATOM 1501 N N . LYS A 1 189 ? 12.767 -4.048 -11.237 1.00 90.19 189 LYS A N 1
ATOM 1502 C CA . LYS A 1 189 ? 11.970 -5.289 -11.196 1.00 90.19 189 LYS A CA 1
ATOM 1503 C C . LYS A 1 189 ? 11.733 -5.756 -9.761 1.00 90.19 189 LYS A C 1
ATOM 1505 O O . LYS A 1 189 ? 10.589 -5.942 -9.362 1.00 90.19 189 LYS A O 1
ATOM 1510 N N . LYS A 1 190 ? 12.793 -5.904 -8.962 1.00 89.31 190 LYS A N 1
ATOM 1511 C CA . LYS A 1 190 ? 12.679 -6.348 -7.562 1.00 89.31 190 LYS A CA 1
ATOM 1512 C C . LYS A 1 190 ? 11.844 -5.379 -6.721 1.00 89.31 190 LYS A C 1
ATOM 1514 O O . LYS A 1 190 ? 11.034 -5.823 -5.914 1.00 89.31 190 LYS A O 1
ATOM 1519 N N . PHE A 1 191 ? 11.995 -4.072 -6.935 1.00 89.75 191 PHE A N 1
ATOM 1520 C CA . PHE A 1 191 ? 11.174 -3.066 -6.263 1.00 89.75 191 PHE A CA 1
ATOM 1521 C C . PHE A 1 191 ? 9.690 -3.178 -6.647 1.00 89.75 191 PHE A C 1
ATOM 1523 O O . PHE A 1 191 ? 8.827 -3.115 -5.775 1.00 89.75 191 PHE A O 1
ATOM 1530 N N . PHE A 1 192 ? 9.387 -3.393 -7.930 1.00 93.75 192 PHE A N 1
ATOM 1531 C CA . PHE A 1 192 ? 8.018 -3.609 -8.397 1.00 93.75 192 PHE A CA 1
ATOM 1532 C C . PHE A 1 192 ? 7.397 -4.859 -7.757 1.00 93.75 192 PHE A C 1
ATOM 1534 O O . PHE A 1 192 ? 6.303 -4.791 -7.202 1.00 93.75 192 PHE A O 1
ATOM 1541 N N . LEU A 1 193 ? 8.123 -5.982 -7.759 1.00 92.19 193 LEU A N 1
ATOM 1542 C CA . LEU A 1 193 ? 7.666 -7.240 -7.157 1.00 92.19 193 LEU A CA 1
ATOM 1543 C C . LEU A 1 193 ? 7.455 -7.119 -5.641 1.00 92.19 193 LEU A C 1
ATOM 1545 O O . LEU A 1 193 ? 6.500 -7.675 -5.107 1.00 92.19 193 LEU A O 1
ATOM 1549 N N . LEU A 1 194 ? 8.281 -6.330 -4.946 1.00 90.12 194 LEU A N 1
ATOM 1550 C CA . LEU A 1 194 ? 8.030 -5.983 -3.546 1.00 90.12 194 LEU A CA 1
ATOM 1551 C C . LEU A 1 194 ? 6.688 -5.249 -3.381 1.00 90.12 194 LEU A C 1
ATOM 1553 O O . LEU A 1 194 ? 5.951 -5.516 -2.429 1.00 90.12 194 LEU A O 1
ATOM 1557 N N . GLY A 1 195 ? 6.365 -4.351 -4.314 1.00 92.44 195 GLY A N 1
ATOM 1558 C CA . GLY A 1 195 ? 5.062 -3.699 -4.413 1.00 92.44 195 GLY A CA 1
ATOM 1559 C C . GLY A 1 195 ? 3.914 -4.691 -4.607 1.00 92.44 195 GLY A C 1
ATOM 1560 O O . GLY A 1 195 ? 2.901 -4.555 -3.920 1.00 92.44 195 GLY A O 1
ATOM 1561 N N . ASN A 1 196 ? 4.089 -5.720 -5.447 1.00 94.69 196 ASN A N 1
ATOM 1562 C CA . ASN A 1 196 ? 3.110 -6.806 -5.590 1.00 94.69 196 ASN A CA 1
ATOM 1563 C C . ASN A 1 196 ? 2.878 -7.520 -4.259 1.00 94.69 196 ASN A C 1
ATOM 1565 O O . ASN A 1 196 ? 1.733 -7.712 -3.866 1.00 94.69 196 ASN A O 1
ATOM 1569 N N . THR A 1 197 ? 3.937 -7.861 -3.517 1.00 91.88 197 THR A N 1
ATOM 1570 C CA . THR A 1 197 ? 3.798 -8.477 -2.187 1.00 91.88 197 THR A CA 1
ATOM 1571 C C . THR A 1 197 ? 2.969 -7.598 -1.247 1.00 91.88 197 THR A C 1
ATOM 1573 O O . THR A 1 197 ? 2.065 -8.088 -0.566 1.00 91.88 197 THR A O 1
ATOM 1576 N N . GLN A 1 198 ? 3.228 -6.285 -1.236 1.00 93.06 198 GLN A N 1
ATOM 1577 C CA . GLN A 1 198 ? 2.474 -5.347 -0.402 1.00 93.06 198 GLN A CA 1
ATOM 1578 C C . GLN A 1 198 ? 1.006 -5.260 -0.821 1.00 93.06 198 GLN A C 1
ATOM 1580 O O . GLN A 1 198 ? 0.120 -5.288 0.033 1.00 93.06 198 GLN A O 1
ATOM 1585 N N . LEU A 1 199 ? 0.739 -5.189 -2.121 1.00 93.94 199 LEU A N 1
ATOM 1586 C CA . LEU A 1 199 ? -0.610 -5.095 -2.662 1.00 93.94 199 LEU A CA 1
ATOM 1587 C C . LEU A 1 199 ? -1.404 -6.385 -2.417 1.00 93.94 199 LEU A C 1
ATOM 1589 O O . LEU A 1 199 ? -2.518 -6.332 -1.902 1.00 93.94 199 LEU A O 1
ATOM 1593 N N . ASN A 1 200 ? -0.797 -7.547 -2.659 1.00 91.75 200 ASN A N 1
ATOM 1594 C CA . ASN A 1 200 ? -1.401 -8.848 -2.386 1.00 91.75 200 ASN A CA 1
ATOM 1595 C C . ASN A 1 200 ? -1.743 -9.056 -0.914 1.00 91.75 200 ASN A C 1
ATOM 1597 O O . ASN A 1 200 ? -2.729 -9.726 -0.613 1.00 91.75 200 ASN A O 1
ATOM 1601 N N . SER A 1 201 ? -0.998 -8.459 0.019 1.00 89.44 201 SER A N 1
ATOM 1602 C CA . SER A 1 201 ? -1.356 -8.526 1.441 1.00 89.44 201 SER A CA 1
ATOM 1603 C C . SER A 1 201 ? -2.740 -7.928 1.742 1.00 89.44 201 SER A C 1
ATOM 1605 O O . SER A 1 201 ? -3.407 -8.368 2.680 1.00 89.44 201 SER A O 1
ATOM 1607 N N . LEU A 1 202 ? -3.223 -6.988 0.916 1.00 92.12 202 LEU A N 1
ATOM 1608 C CA . LEU A 1 202 ? -4.553 -6.393 1.061 1.00 92.12 202 LEU A CA 1
ATOM 1609 C C . LEU A 1 202 ? -5.680 -7.380 0.730 1.00 92.12 202 LEU A C 1
ATOM 1611 O O . LEU A 1 202 ? -6.829 -7.110 1.066 1.00 92.12 202 LEU A O 1
ATOM 1615 N N . ARG A 1 203 ? -5.383 -8.555 0.149 1.00 90.25 203 ARG A N 1
ATOM 1616 C CA . ARG A 1 203 ? -6.381 -9.619 -0.063 1.00 90.25 203 ARG A CA 1
ATOM 1617 C C . ARG A 1 203 ? -7.095 -10.015 1.229 1.00 90.25 203 ARG A C 1
ATOM 1619 O O . ARG A 1 203 ? -8.266 -10.370 1.188 1.00 90.25 203 ARG A O 1
ATOM 1626 N N . LEU A 1 204 ? -6.400 -9.903 2.366 1.00 86.12 204 LEU A N 1
ATOM 1627 C CA . LEU A 1 204 ? -6.930 -10.209 3.695 1.00 86.12 204 LEU A CA 1
ATOM 1628 C C . LEU A 1 204 ? -8.099 -9.296 4.095 1.00 86.12 204 LEU A C 1
ATOM 1630 O O . LEU A 1 204 ? -8.846 -9.638 5.000 1.00 86.12 204 LEU A O 1
ATOM 1634 N N . LEU A 1 205 ? -8.277 -8.154 3.424 1.00 87.31 205 LEU A N 1
ATOM 1635 C CA . LEU A 1 205 ? -9.403 -7.248 3.656 1.00 87.31 205 LEU A CA 1
ATOM 1636 C C . LEU A 1 205 ? -10.725 -7.767 3.064 1.00 87.31 205 LEU A C 1
ATOM 1638 O O . LEU A 1 205 ? -11.782 -7.235 3.399 1.00 87.31 205 LEU A O 1
ATOM 1642 N N . PHE A 1 206 ? -10.667 -8.774 2.186 1.00 83.06 206 PHE A N 1
ATOM 1643 C CA . PHE A 1 206 ? -11.814 -9.330 1.456 1.00 83.06 206 PHE A CA 1
ATOM 1644 C C . PHE A 1 206 ? -12.135 -10.783 1.826 1.00 83.06 206 PHE A C 1
ATOM 1646 O O . PHE A 1 206 ? -12.896 -11.426 1.100 1.00 83.06 206 PHE A O 1
ATOM 1653 N N . VAL A 1 207 ? -11.513 -11.301 2.887 1.00 69.62 207 VAL A N 1
ATOM 1654 C CA . VAL A 1 207 ? -11.791 -12.619 3.481 1.00 69.62 207 VAL A CA 1
ATOM 1655 C C . VAL A 1 207 ? -12.762 -12.430 4.639 1.00 69.62 207 VAL A C 1
ATOM 1657 O O . VAL A 1 207 ? -13.701 -13.243 4.741 1.00 69.62 207 VAL A O 1
#

InterPro domains:
  IPR040556 Predicted pPIWI-associating nuclease [PF18165] (64-179)

Sequence (207 aa):
MCAKMITFDSSAREKLKAGVRDLITKDRLAEAIKSLLGKTEHTKQTRRIDYRELVDDGCINVLTKMNPELVQQYLGAAQAAAGNNVDKTRHTLVSLRTMWEQILSKIAPPAKSLEWLKREGKASKDFIYIKDGEERATKLGRLLYAFRKCLSHDMISAVKNQVKTIKCYLDQLNRVHKSVLNFAKDKLKKFFLLGNTQLNSLRLLFV